Protein AF-A0A8J7WRC7-F1 (afdb_monomer)

Mean predicted aligned error: 14.96 Å

Secondary structure (DSSP, 8-state):
--SSSHHHHHHHHHHHHHHHHHHHHHHHHHHHHHHHHHHHHHHHHTTSS--------------------SSSSSSSSSSSSS-S---------------------SPPGGGHHHHHHHHHHTT--HHHHHHHHHGGGSTT-TTHHHHHHHHHH-TTTTSBTHHHHHHHTTSTTTHHHHHHHHHHHHHHHHTT---EEEEEEPPTTSPP-EEEEEEE-TTS-EEEEEEEEEESSGGGHHHHHHHHHHHHTT---SEEEEEEEESS-GGG--HHHHHHHHHHHHHHT-EEEEEETTS-EEEESTT--SS---

Radius of gyration: 26.94 Å; Cα contacts (8 Å, |Δi|>4): 395; chains: 1; bounding box: 59×57×102 Å

Nearest PDB structures (foldseek):
  2aun-assembly1_B  TM=3.793E-01  e=3.378E-01  Pseudomonas aeruginosa
  2aum-assembly1_B  TM=3.792E-01  e=4.563E-01  Pseudomonas aeruginosa
  1zrs-assembly1_B  TM=3.789E-01  e=4.563E-01  Pseudomonas aeruginosa
  9cgi-assembly1_C  TM=2.582E-01  e=3.529E+00  Henipavirus nipahense

Organism: NCBI:txid977794

Solvent-accessible surface area (backbone atoms only — not comparable to full-atom values): 18284 Å² total; per-residue (Å²): 144,82,82,83,62,66,69,60,54,60,53,50,55,53,52,49,54,53,53,54,52,53,55,56,58,52,48,59,67,48,53,65,51,51,60,59,51,55,58,55,54,58,62,60,63,71,73,72,78,83,72,88,83,85,90,83,88,84,90,80,91,83,90,85,80,88,86,83,92,85,82,80,83,77,77,78,80,78,82,81,84,79,86,79,87,77,85,84,78,98,69,85,81,74,74,91,68,78,74,68,79,64,75,57,30,37,39,48,81,88,40,50,64,39,32,51,54,37,45,56,76,68,63,50,57,71,69,58,39,49,40,39,62,48,39,25,53,30,88,86,23,49,48,7,29,53,53,31,50,58,46,33,65,45,82,59,71,84,23,45,52,42,67,57,48,51,53,33,37,62,40,84,83,42,31,64,58,34,50,52,43,52,50,51,53,49,51,42,41,74,75,64,54,75,52,38,36,31,69,48,58,54,54,95,94,54,64,68,24,47,22,49,31,34,35,39,44,96,87,66,46,45,40,26,36,27,29,75,41,86,30,78,39,68,86,46,46,66,61,53,50,54,54,35,46,59,26,40,68,54,44,84,37,82,39,39,31,33,39,32,43,31,63,37,44,63,86,72,60,50,71,70,60,51,51,51,48,28,54,54,17,58,76,62,70,31,26,39,39,37,41,22,59,69,65,46,72,48,49,21,40,76,86,56,73,86,68,76,83,132

Foldseek 3Di:
DPPPCVVVVVVVVVVVVVVVVVVVVVVVVVVVVVVVVVVVVVVVVVVPPDDDDDDDDDDDDDDDDDDDPDDPPPPVPPPPPDDDDDDDDDDDDPDLPPPPDFQPFAADPVLLVLLLVLLVVVPDDPVLSVLLSCLSRDRLRSCSNVSSVLSSVCLCVPEACLVVLSSLSSPNVSVVVSSVLSVVVVVLVVVPQRHKYAFDFDDPPADTATAGIFGADPVRFTAEGEDEEEAAALVCCLVLLVVQLSRFLRPRYPAAEYEYEYAAAPVRHDPVSLVVSQVSCVVSVYKYWYQYNVRDIDIHVGPDDPHGDD

pLDDT: mean 77.0, std 25.98, range [25.23, 98.62]

Sequence (310 aa):
MAEDLIPAVHDTEKALGNAFHSVADGADGVAGRTEAVEAEATGRLSSVGNRETAAASGSAQASVTGVGGEAQAALRTRISSALAPREAAAGGALGSGLERWPASGPMRPGQEAGVRAALERMKFPPNDRQKIFDAPKSKKSPMGADAAELIARGHLEGADEYREVLSQFKMADARPAAMMSLRHADDLHRLGHRNLLFEMKEQPGQSHFDIDVGTRAVDHSLAAGYQLKDVQRVAGLDSASRKAIAQLVNAPSGLRVALMDVHEPSTALDDATRQLLSSRAAAKNITLHLRFADGRDLTFPPGAAVYPDH

Structure (mmCIF, N/CA/C/O backbone):
data_AF-A0A8J7WRC7-F1
#
_entry.id   AF-A0A8J7WRC7-F1
#
loop_
_atom_site.group_PDB
_atom_site.id
_atom_site.type_symbol
_atom_site.label_atom_id
_atom_site.label_alt_id
_atom_site.label_comp_id
_atom_site.label_asym_id
_atom_site.label_entity_id
_atom_site.label_seq_id
_atom_site.pdbx_PDB_ins_code
_atom_site.Cartn_x
_atom_site.Cartn_y
_atom_site.Cartn_z
_atom_site.occupancy
_atom_site.B_iso_or_equiv
_atom_site.auth_seq_id
_atom_site.auth_comp_id
_atom_site.auth_asym_id
_atom_site.auth_atom_id
_atom_site.pdbx_PDB_model_num
ATOM 1 N N . MET A 1 1 ? 12.091 27.528 41.289 1.00 50.66 1 MET A N 1
ATOM 2 C CA . MET A 1 1 ? 11.547 28.203 40.086 1.00 50.66 1 MET A CA 1
ATOM 3 C C . MET A 1 1 ? 12.208 27.655 38.816 1.00 50.66 1 MET A C 1
ATOM 5 O O . MET A 1 1 ? 12.757 28.422 38.040 1.00 50.66 1 MET A O 1
ATOM 9 N N . ALA A 1 2 ? 12.206 26.331 38.622 1.00 53.09 2 ALA A N 1
ATOM 10 C CA . ALA A 1 2 ? 12.825 25.683 37.457 1.00 53.09 2 ALA A CA 1
ATOM 11 C C . ALA A 1 2 ? 12.048 24.434 36.984 1.00 53.09 2 ALA A C 1
ATOM 13 O O . ALA A 1 2 ? 12.590 23.625 36.244 1.00 53.09 2 ALA A O 1
ATOM 14 N N . GLU A 1 3 ? 10.788 24.273 37.405 1.00 49.84 3 GLU A N 1
ATOM 15 C CA . GLU A 1 3 ? 9.959 23.097 37.075 1.00 49.84 3 GLU A CA 1
ATOM 16 C C . GLU A 1 3 ? 8.790 23.418 36.123 1.00 49.84 3 GLU A C 1
ATOM 18 O O . GLU A 1 3 ? 8.079 22.513 35.710 1.00 49.84 3 GLU A O 1
ATOM 23 N N . ASP A 1 4 ? 8.640 24.675 35.687 1.00 51.25 4 ASP A N 1
ATOM 24 C CA . ASP A 1 4 ? 7.503 25.128 34.859 1.00 51.25 4 ASP A CA 1
ATOM 25 C C . ASP A 1 4 ? 7.811 25.283 33.353 1.00 51.25 4 ASP A C 1
ATOM 27 O O . ASP A 1 4 ? 6.965 25.735 32.587 1.00 51.25 4 ASP A O 1
ATOM 31 N N . LEU A 1 5 ? 9.013 24.920 32.888 1.00 49.19 5 LEU A N 1
ATOM 32 C CA . LEU A 1 5 ? 9.431 25.156 31.490 1.00 49.19 5 LEU A CA 1
ATOM 33 C C . LEU A 1 5 ? 9.389 23.916 30.583 1.00 49.19 5 LEU A C 1
ATOM 35 O O . LEU A 1 5 ? 9.491 24.051 29.365 1.00 49.19 5 LEU A O 1
ATOM 39 N N . ILE A 1 6 ? 9.212 22.716 31.139 1.00 53.03 6 ILE A N 1
ATOM 40 C CA . ILE A 1 6 ? 9.221 21.461 30.365 1.00 53.03 6 ILE A CA 1
ATOM 41 C C . ILE A 1 6 ? 7.980 21.298 29.456 1.00 53.03 6 ILE A C 1
ATOM 43 O O . ILE A 1 6 ? 8.153 20.857 28.319 1.00 53.03 6 ILE A O 1
ATOM 47 N N . PRO A 1 7 ? 6.752 21.697 29.854 1.00 55.78 7 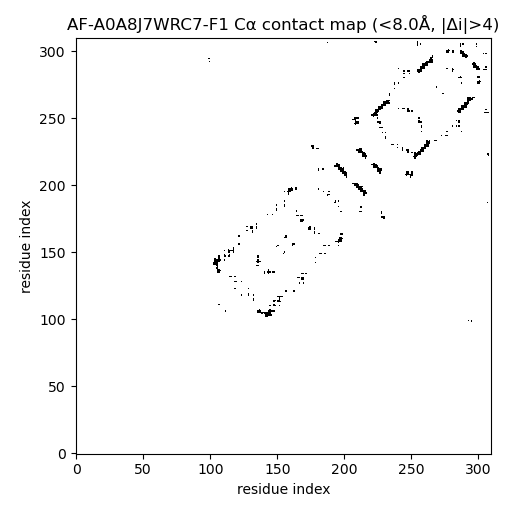PRO A N 1
ATOM 48 C CA . PRO A 1 7 ? 5.579 21.540 28.985 1.00 55.78 7 PRO A CA 1
ATOM 49 C C . PRO A 1 7 ? 5.649 22.402 27.716 1.00 55.78 7 PRO A C 1
ATOM 51 O O . PRO A 1 7 ? 5.215 21.978 26.648 1.00 55.78 7 PRO A O 1
ATOM 54 N N . ALA A 1 8 ? 6.249 23.594 27.812 1.00 54.25 8 ALA A N 1
ATOM 55 C CA . ALA A 1 8 ? 6.291 24.552 26.711 1.00 54.25 8 ALA A CA 1
ATOM 56 C C . ALA A 1 8 ? 7.171 24.072 25.544 1.00 54.25 8 ALA A C 1
ATOM 58 O O . ALA A 1 8 ? 6.825 24.275 24.383 1.00 54.25 8 ALA A O 1
ATOM 59 N N . VAL A 1 9 ? 8.285 23.389 25.825 1.00 59.44 9 VAL A N 1
ATOM 60 C CA . VAL A 1 9 ? 9.189 22.875 24.779 1.00 59.44 9 VAL A CA 1
ATOM 61 C C . VAL A 1 9 ? 8.512 21.766 23.966 1.00 59.44 9 VAL A C 1
ATOM 63 O O . VAL A 1 9 ? 8.569 21.783 22.737 1.00 59.44 9 VAL A O 1
ATOM 66 N N . HIS A 1 10 ? 7.778 20.873 24.632 1.00 61.22 10 HIS A N 1
ATOM 67 C CA . HIS A 1 10 ? 7.114 19.740 23.983 1.00 61.22 10 HIS A CA 1
ATOM 68 C C . HIS A 1 10 ? 5.943 20.168 23.075 1.00 61.22 10 HIS A C 1
ATOM 70 O O . HIS A 1 10 ? 5.689 19.547 22.037 1.00 61.22 10 HIS A O 1
ATOM 76 N N . ASP A 1 11 ? 5.248 21.254 23.421 1.00 63.50 11 ASP A N 1
ATOM 77 C CA . ASP A 1 11 ? 4.211 21.837 22.562 1.00 63.50 11 ASP A CA 1
ATOM 78 C C . ASP A 1 11 ? 4.806 22.569 21.351 1.00 63.50 11 ASP A C 1
ATOM 80 O O . ASP A 1 11 ? 4.201 22.589 20.275 1.00 63.50 11 ASP A O 1
ATOM 84 N N . THR A 1 12 ? 6.020 23.112 21.486 1.00 62.19 12 THR A N 1
ATOM 85 C CA . THR A 1 12 ? 6.686 23.832 20.392 1.00 62.19 12 THR A CA 1
ATOM 86 C C . THR A 1 12 ? 7.218 22.861 19.332 1.00 62.19 12 THR A C 1
ATOM 88 O O . THR A 1 12 ? 7.070 23.121 18.138 1.00 62.19 12 THR A O 1
ATOM 91 N N . GLU A 1 13 ? 7.745 21.700 19.736 1.00 63.16 13 GLU A N 1
ATOM 92 C CA . GLU A 1 13 ? 8.166 20.631 18.813 1.00 63.16 13 GLU A CA 1
ATOM 93 C C . GLU A 1 13 ? 6.983 20.036 18.038 1.00 63.16 13 GLU A C 1
ATOM 95 O O . GLU A 1 13 ? 7.062 19.834 16.824 1.00 63.16 13 GLU A O 1
ATOM 100 N N . LYS A 1 14 ? 5.841 19.840 18.707 1.00 64.94 14 LYS A N 1
ATOM 101 C CA . LYS A 1 14 ? 4.615 19.349 18.065 1.00 64.94 14 LYS A CA 1
ATOM 102 C C . LYS A 1 14 ? 4.023 20.372 17.089 1.00 64.94 14 LYS A C 1
ATOM 104 O O . LYS A 1 14 ? 3.543 19.999 16.018 1.00 64.94 14 LYS A O 1
ATOM 109 N N . ALA A 1 15 ? 4.081 21.661 17.426 1.00 64.31 15 ALA A N 1
ATOM 110 C CA . ALA A 1 15 ? 3.654 22.737 16.534 1.00 64.31 15 ALA A CA 1
ATOM 111 C C . ALA A 1 15 ? 4.560 22.857 15.296 1.00 64.31 15 ALA A C 1
ATOM 113 O O . ALA A 1 15 ? 4.047 23.028 14.187 1.00 64.31 15 ALA A O 1
ATOM 114 N N . LEU A 1 16 ? 5.881 22.697 15.455 1.00 61.00 16 LEU A N 1
ATOM 115 C CA . LEU A 1 16 ? 6.817 22.668 14.328 1.00 61.00 16 LEU A CA 1
ATOM 116 C C . LEU A 1 16 ? 6.581 21.447 13.427 1.00 61.00 16 LEU A C 1
ATOM 118 O O . LEU A 1 16 ? 6.519 21.599 12.208 1.00 61.00 16 LEU A O 1
ATOM 122 N N . GLY A 1 17 ? 6.384 20.258 14.006 1.00 58.03 17 GLY A N 1
ATOM 123 C CA . GLY A 1 17 ? 6.095 19.034 13.250 1.00 58.03 17 GLY A CA 1
ATOM 124 C C . GLY A 1 17 ? 4.846 19.160 12.371 1.00 58.03 17 GLY A C 1
ATOM 125 O O . GLY A 1 17 ? 4.878 18.805 11.191 1.00 58.03 17 GLY A O 1
ATOM 126 N N . ASN A 1 18 ? 3.779 19.761 12.905 1.00 54.84 18 ASN A N 1
ATOM 127 C CA . ASN A 1 18 ? 2.547 20.021 12.155 1.00 54.84 18 ASN A CA 1
ATOM 128 C C . ASN A 1 18 ? 2.729 21.085 11.055 1.00 54.84 18 ASN A C 1
ATOM 130 O O . ASN A 1 18 ? 2.113 20.988 9.994 1.00 54.84 18 ASN A O 1
ATOM 134 N N . ALA A 1 19 ? 3.584 22.089 11.280 1.00 49.16 19 ALA A N 1
ATOM 135 C CA . ALA A 1 19 ? 3.885 23.112 10.280 1.00 49.16 19 ALA A CA 1
ATOM 136 C C . ALA A 1 19 ? 4.682 22.545 9.090 1.00 49.16 19 ALA A C 1
ATOM 138 O O . ALA A 1 19 ? 4.409 22.916 7.950 1.00 49.16 19 ALA A O 1
ATOM 139 N N . PHE A 1 20 ? 5.606 21.607 9.326 1.00 46.66 20 PHE A N 1
ATOM 140 C CA . PHE A 1 20 ? 6.352 20.939 8.252 1.00 46.66 20 PHE A CA 1
ATOM 141 C C . PHE A 1 20 ? 5.481 19.991 7.413 1.00 46.66 20 PHE A C 1
ATOM 143 O O . PHE A 1 20 ? 5.642 19.957 6.194 1.00 46.66 20 PHE A O 1
ATOM 150 N N . HIS A 1 21 ? 4.510 19.300 8.022 1.00 46.94 21 HIS A N 1
ATOM 151 C CA . HIS A 1 21 ? 3.552 18.466 7.279 1.00 46.94 21 HIS A CA 1
ATOM 152 C C . HIS A 1 21 ? 2.633 19.312 6.376 1.00 46.94 21 HIS A C 1
ATOM 154 O O . HIS A 1 21 ? 2.451 18.989 5.207 1.00 46.94 21 HIS A O 1
ATOM 160 N N . SER A 1 22 ? 2.174 20.475 6.854 1.00 44.72 22 SER A N 1
ATOM 161 C CA . SER A 1 22 ? 1.357 21.415 6.062 1.00 44.72 22 SER A CA 1
ATOM 162 C C . SER A 1 22 ? 2.075 21.960 4.811 1.00 44.72 22 SER A C 1
ATOM 164 O O . SER A 1 22 ? 1.449 22.210 3.779 1.00 44.72 22 SER A O 1
ATOM 166 N N . VAL A 1 23 ? 3.404 22.120 4.863 1.00 47.09 23 VAL A N 1
ATOM 167 C CA . VAL A 1 23 ? 4.206 22.571 3.708 1.00 47.09 23 VAL A CA 1
ATOM 168 C C . VAL A 1 23 ? 4.431 21.443 2.693 1.00 47.09 23 VAL A C 1
ATOM 170 O O . VAL A 1 23 ? 4.457 21.715 1.491 1.00 47.09 23 VAL A O 1
ATOM 173 N N . ALA A 1 24 ? 4.542 20.191 3.145 1.00 44.19 24 ALA A N 1
ATOM 174 C CA . ALA A 1 24 ? 4.644 19.028 2.262 1.00 44.19 24 ALA A CA 1
ATOM 175 C C . ALA A 1 24 ? 3.334 18.788 1.486 1.00 44.19 24 ALA A C 1
ATOM 177 O O . ALA A 1 24 ? 3.370 18.655 0.263 1.00 44.19 24 ALA A O 1
ATOM 178 N N . ASP A 1 25 ? 2.182 18.878 2.158 1.00 42.44 25 ASP A N 1
ATOM 179 C CA . ASP A 1 25 ? 0.861 18.730 1.523 1.00 42.44 25 ASP A CA 1
ATOM 180 C C . ASP A 1 25 ? 0.521 19.917 0.595 1.00 42.44 25 ASP A C 1
ATOM 182 O O . ASP A 1 25 ? -0.128 19.769 -0.445 1.00 42.44 25 ASP A O 1
ATOM 186 N N . GLY A 1 26 ? 1.016 21.118 0.920 1.00 34.75 26 GLY A N 1
ATOM 187 C CA . GLY A 1 26 ? 0.889 22.304 0.069 1.00 34.75 26 GLY A CA 1
ATOM 188 C C . GLY A 1 26 ? 1.647 22.203 -1.263 1.00 34.75 26 GLY A C 1
ATOM 189 O O . GLY A 1 26 ? 1.226 22.810 -2.251 1.00 34.75 26 GLY A O 1
ATOM 190 N N . ALA A 1 27 ? 2.730 21.420 -1.325 1.00 41.91 27 ALA A N 1
ATOM 191 C CA . ALA A 1 27 ? 3.510 21.218 -2.547 1.00 41.91 27 ALA A CA 1
ATOM 192 C C . ALA A 1 27 ? 2.799 20.294 -3.555 1.00 41.91 27 ALA A C 1
ATOM 194 O O . ALA A 1 27 ? 2.854 20.549 -4.762 1.00 41.91 27 ALA A O 1
ATOM 195 N N . ASP A 1 28 ? 2.055 19.290 -3.080 1.00 42.53 28 ASP A N 1
ATOM 196 C CA . ASP A 1 28 ? 1.276 18.388 -3.941 1.00 42.53 28 ASP A CA 1
ATOM 197 C C . ASP A 1 28 ? 0.079 19.107 -4.604 1.00 42.53 28 ASP A C 1
ATOM 199 O O . ASP A 1 28 ? -0.261 18.837 -5.760 1.00 42.53 28 ASP A O 1
ATOM 203 N N . GLY A 1 29 ? -0.494 20.124 -3.947 1.00 38.09 29 GLY A N 1
ATOM 204 C CA . GLY A 1 29 ? -1.533 20.983 -4.534 1.00 38.09 29 GLY A CA 1
ATOM 205 C C . GLY A 1 29 ? -1.039 21.950 -5.625 1.00 38.09 29 GLY A C 1
ATOM 206 O O . GLY A 1 29 ? -1.837 22.401 -6.455 1.00 38.09 29 GLY A O 1
ATOM 207 N N . VAL A 1 30 ? 0.259 22.276 -5.642 1.00 41.53 30 VAL A N 1
ATOM 208 C CA . VAL A 1 30 ? 0.882 23.167 -6.640 1.00 41.53 30 VAL A CA 1
ATOM 209 C C . VAL A 1 30 ? 1.424 22.370 -7.828 1.00 41.53 30 VAL A C 1
ATOM 211 O O . VAL A 1 30 ? 1.212 22.789 -8.967 1.00 41.53 30 VAL A O 1
ATOM 214 N N . ALA A 1 31 ? 2.004 21.186 -7.595 1.00 44.59 31 ALA A N 1
ATOM 215 C CA . ALA A 1 31 ? 2.482 20.298 -8.658 1.00 44.59 31 ALA A CA 1
ATOM 216 C C . ALA A 1 31 ? 1.354 19.876 -9.622 1.00 44.59 31 ALA A C 1
ATOM 218 O O . ALA A 1 31 ? 1.519 19.956 -10.843 1.00 44.59 31 ALA A O 1
ATOM 219 N N . GLY A 1 32 ? 0.164 19.560 -9.090 1.00 40.91 32 GLY A N 1
ATOM 220 C CA . GLY A 1 32 ? -1.016 19.235 -9.901 1.00 40.91 32 GLY A CA 1
ATOM 221 C C . GLY A 1 32 ? -1.549 20.396 -10.758 1.00 40.91 32 GLY A C 1
ATOM 222 O O . GLY A 1 32 ? -2.254 20.160 -11.738 1.00 40.91 32 GLY A O 1
ATOM 223 N N . ARG A 1 33 ? -1.207 21.656 -10.439 1.00 43.16 33 ARG A N 1
ATOM 224 C CA . ARG A 1 33 ? -1.573 22.825 -11.265 1.00 43.16 33 ARG A CA 1
ATOM 225 C C . ARG A 1 33 ? -0.544 23.125 -12.351 1.00 43.16 33 ARG A C 1
ATOM 227 O O . ARG A 1 33 ? -0.938 23.585 -13.417 1.00 43.16 33 ARG A O 1
ATOM 234 N N . THR A 1 34 ? 0.737 22.841 -12.129 1.00 46.12 34 THR A N 1
ATOM 235 C CA . THR A 1 34 ? 1.779 22.991 -13.161 1.00 46.12 34 THR A CA 1
ATOM 236 C C . THR A 1 34 ? 1.665 21.950 -14.277 1.00 46.12 34 THR A C 1
ATOM 238 O O . THR A 1 34 ? 1.803 22.315 -15.441 1.00 46.12 34 THR A O 1
ATOM 241 N N . GLU A 1 35 ? 1.287 20.703 -13.971 1.00 44.84 35 GLU A N 1
ATOM 242 C CA . GLU A 1 35 ? 1.085 19.663 -15.000 1.00 44.84 35 GLU A CA 1
ATOM 243 C C . GLU A 1 35 ? -0.095 19.976 -15.943 1.00 44.84 35 GLU A C 1
ATOM 245 O O . GLU A 1 35 ? -0.057 19.653 -17.131 1.00 44.84 35 GLU A O 1
ATOM 250 N N . ALA A 1 36 ? -1.132 20.664 -15.448 1.00 47.84 36 ALA A N 1
ATOM 251 C CA . ALA A 1 36 ? -2.256 21.106 -16.275 1.00 47.84 36 ALA A CA 1
ATOM 252 C C . ALA A 1 36 ? -1.884 22.267 -17.221 1.00 47.84 36 ALA A C 1
ATOM 254 O O . ALA A 1 36 ? -2.422 22.352 -18.324 1.00 47.84 36 ALA A O 1
ATOM 255 N N . VAL A 1 37 ? -0.949 23.137 -16.820 1.00 50.25 37 VAL A N 1
ATOM 256 C CA . VAL A 1 37 ? -0.521 24.304 -17.614 1.00 50.25 37 VAL A CA 1
ATOM 257 C C . VAL A 1 37 ? 0.512 23.920 -18.684 1.00 50.25 37 VAL A C 1
ATOM 259 O O . VAL A 1 37 ? 0.469 24.454 -19.794 1.00 50.25 37 VAL A O 1
ATOM 262 N N . GLU A 1 38 ? 1.395 22.951 -18.422 1.00 44.09 38 GLU A N 1
ATOM 263 C CA . GLU A 1 38 ? 2.377 22.484 -19.417 1.00 44.09 38 GLU A CA 1
ATOM 264 C C . GLU A 1 38 ? 1.742 21.666 -20.557 1.00 44.09 38 GLU A C 1
ATOM 266 O O . GLU A 1 38 ? 2.174 21.776 -21.711 1.00 44.09 38 GLU A O 1
ATOM 271 N N . ALA A 1 39 ? 0.659 20.930 -20.276 1.00 48.81 39 ALA A N 1
ATOM 272 C CA . ALA A 1 39 ? -0.121 20.218 -21.293 1.00 48.81 39 ALA A CA 1
ATOM 273 C C . ALA A 1 39 ? -0.894 21.171 -22.233 1.00 48.81 39 ALA A C 1
ATOM 275 O O . ALA A 1 39 ? -1.065 20.878 -23.418 1.00 48.81 39 ALA A O 1
ATOM 276 N N . GLU A 1 40 ? -1.325 22.341 -21.746 1.00 41.47 40 GLU A N 1
ATOM 277 C CA . GLU A 1 40 ? -1.990 23.357 -22.577 1.00 41.47 40 GLU A CA 1
ATOM 278 C C . GLU A 1 40 ? -0.983 24.131 -23.458 1.00 41.47 40 GLU A C 1
ATOM 280 O O . GLU A 1 40 ? -1.286 24.491 -24.601 1.00 41.47 40 GLU A O 1
ATOM 285 N N . ALA A 1 41 ? 0.250 24.332 -22.976 1.00 43.62 41 ALA A N 1
ATOM 286 C CA . ALA A 1 41 ? 1.312 25.014 -23.718 1.00 43.62 41 ALA A CA 1
ATOM 287 C C . ALA A 1 41 ? 1.855 24.188 -24.903 1.00 43.62 41 ALA A C 1
ATOM 289 O O . ALA A 1 41 ? 2.112 24.738 -25.977 1.00 43.62 41 ALA A O 1
ATOM 290 N N . THR A 1 42 ? 1.966 22.862 -24.765 1.00 48.03 42 THR A N 1
ATOM 291 C CA . THR A 1 42 ? 2.413 21.968 -25.856 1.00 48.03 42 THR A CA 1
ATOM 292 C C . THR A 1 42 ? 1.342 21.751 -26.934 1.00 48.03 42 THR A C 1
ATOM 294 O O . THR A 1 42 ? 1.674 21.590 -28.112 1.00 48.03 42 THR A O 1
ATOM 297 N N . GLY A 1 43 ? 0.055 21.851 -26.583 1.00 41.25 43 GLY A N 1
ATOM 298 C CA . GLY A 1 43 ? -1.056 21.809 -27.545 1.00 41.25 43 GLY A CA 1
ATOM 299 C C . GLY A 1 43 ? -1.171 23.053 -28.440 1.00 41.25 43 GLY A C 1
ATOM 300 O O . GLY A 1 43 ? -1.674 22.967 -29.558 1.00 41.25 43 GLY A O 1
ATOM 301 N N . ARG A 1 44 ? -0.672 24.216 -27.995 1.00 42.06 44 ARG A N 1
ATOM 302 C CA . ARG A 1 44 ? -0.688 25.461 -28.791 1.00 42.06 44 ARG A CA 1
ATOM 303 C C . ARG A 1 44 ? 0.491 25.611 -29.754 1.00 42.06 44 ARG A C 1
ATOM 305 O O . ARG A 1 44 ? 0.372 26.339 -30.734 1.00 42.06 44 ARG A O 1
ATOM 312 N N . LEU A 1 45 ? 1.599 24.907 -29.528 1.00 40.69 45 LEU A N 1
ATOM 313 C CA . LEU A 1 45 ? 2.774 24.933 -30.414 1.00 40.69 45 LEU A CA 1
ATOM 314 C C . LEU A 1 45 ? 2.624 24.036 -31.655 1.00 40.69 45 LEU A C 1
ATOM 316 O O . LEU A 1 45 ? 3.258 24.287 -32.676 1.00 40.69 45 LEU A O 1
ATOM 320 N N . SER A 1 46 ? 1.742 23.036 -31.609 1.00 44.62 46 SER A N 1
ATOM 321 C CA . SER A 1 46 ? 1.488 22.113 -32.725 1.00 44.62 46 SER A CA 1
ATOM 322 C C . SER A 1 46 ? 0.470 22.632 -33.754 1.00 44.62 46 SER A C 1
ATOM 324 O O . SER A 1 46 ? 0.355 22.059 -34.835 1.00 44.62 46 SER A O 1
ATOM 326 N N . SER A 1 47 ? -0.223 23.748 -33.486 1.00 38.97 47 SER A N 1
ATOM 327 C CA . SER A 1 47 ? -1.206 24.345 -34.409 1.00 38.97 47 SER A CA 1
ATOM 328 C C . SER A 1 47 ? -0.670 25.507 -35.261 1.00 38.97 47 SER A C 1
ATOM 330 O O . SER A 1 47 ? -1.380 25.990 -36.142 1.00 38.97 47 SER A O 1
ATOM 332 N N . VAL A 1 48 ? 0.587 25.924 -35.061 1.00 41.38 48 VAL A N 1
ATOM 333 C CA . VAL A 1 48 ? 1.218 27.043 -35.797 1.00 41.38 48 VAL A CA 1
ATOM 334 C C . VAL A 1 48 ? 2.088 26.566 -36.979 1.00 41.38 48 VAL A C 1
ATOM 336 O O . VAL A 1 48 ? 2.452 27.362 -37.836 1.00 41.38 48 VAL A O 1
ATOM 339 N N . GLY A 1 49 ? 2.373 25.264 -37.098 1.00 34.59 49 GLY A N 1
ATOM 340 C CA . GLY A 1 49 ? 3.305 24.727 -38.104 1.00 34.59 49 GLY A CA 1
ATOM 341 C C . GLY A 1 49 ? 2.737 24.421 -39.498 1.00 34.59 49 GLY A C 1
ATOM 342 O O . GLY A 1 49 ? 3.496 24.003 -40.364 1.00 34.59 49 GLY A O 1
ATOM 343 N N . ASN A 1 50 ? 1.434 24.601 -39.740 1.00 36.97 50 ASN A N 1
ATOM 344 C CA . ASN A 1 50 ? 0.787 24.206 -41.000 1.00 36.97 50 ASN A CA 1
ATOM 345 C C . ASN A 1 50 ? 0.172 25.403 -41.737 1.00 36.97 50 ASN A C 1
ATOM 347 O O . ASN A 1 50 ? -1.047 25.514 -41.877 1.00 36.97 50 ASN A O 1
ATOM 351 N N . ARG A 1 51 ? 1.017 26.306 -42.240 1.00 37.44 51 ARG A N 1
ATOM 352 C CA . ARG A 1 51 ? 0.673 27.184 -43.367 1.00 37.44 51 ARG A CA 1
ATOM 353 C C . ARG A 1 51 ? 1.947 27.707 -44.027 1.00 37.44 51 ARG A C 1
ATOM 355 O O . ARG A 1 51 ? 2.806 28.224 -43.331 1.00 37.44 51 ARG A O 1
ATOM 362 N N . GLU A 1 52 ? 1.973 27.600 -45.360 1.00 33.09 52 GLU A N 1
ATOM 363 C CA . GLU A 1 52 ? 2.982 28.129 -46.300 1.00 33.09 52 GLU A CA 1
ATOM 364 C C . GLU A 1 52 ? 4.287 27.300 -46.350 1.00 33.09 52 GLU A C 1
ATOM 366 O O . GLU A 1 52 ? 4.950 27.101 -45.350 1.00 33.09 52 GLU A O 1
ATOM 371 N N . THR A 1 53 ? 4.740 26.720 -47.463 1.00 34.53 53 THR A N 1
ATOM 372 C CA . THR A 1 53 ? 4.663 27.120 -48.873 1.00 34.53 53 THR A CA 1
ATOM 373 C C . THR A 1 53 ? 4.811 25.900 -49.793 1.00 34.53 53 THR A C 1
ATOM 375 O O . THR A 1 53 ? 5.564 24.966 -49.525 1.00 34.53 53 THR A O 1
ATOM 378 N N . ALA A 1 54 ? 4.084 25.939 -50.907 1.00 33.00 54 ALA A N 1
ATOM 379 C CA . ALA A 1 54 ? 4.309 25.109 -52.079 1.00 33.00 54 ALA A CA 1
ATOM 380 C C . ALA A 1 54 ? 5.254 25.824 -53.065 1.00 33.00 54 ALA A C 1
ATOM 382 O O . ALA A 1 54 ? 5.275 27.052 -53.111 1.00 33.00 54 ALA A O 1
ATOM 383 N N . ALA A 1 55 ? 5.900 25.012 -53.911 1.00 32.94 55 ALA A N 1
ATOM 384 C CA . ALA A 1 55 ? 6.612 25.330 -55.158 1.00 32.94 55 ALA A CA 1
ATOM 385 C C . ALA A 1 55 ? 8.064 25.849 -55.067 1.00 32.94 55 ALA A C 1
ATOM 387 O O . ALA A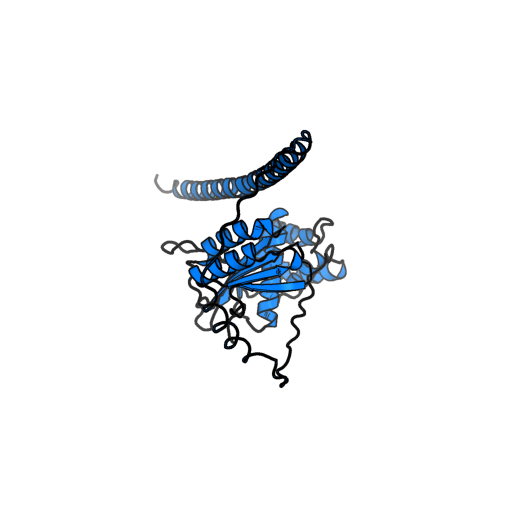 1 55 ? 8.304 27.005 -54.747 1.00 32.94 55 ALA A O 1
ATOM 388 N N . ALA A 1 56 ? 9.024 25.016 -55.501 1.00 30.47 56 ALA A N 1
ATOM 389 C CA . ALA A 1 56 ? 9.790 25.237 -56.740 1.00 30.47 56 ALA A CA 1
ATOM 390 C C . ALA A 1 56 ? 10.856 24.140 -56.980 1.00 30.47 56 ALA A C 1
ATOM 392 O O . ALA A 1 56 ? 11.732 23.889 -56.162 1.00 30.47 56 ALA A O 1
ATOM 393 N N . SER A 1 57 ? 10.719 23.513 -58.147 1.00 31.08 57 SER A N 1
ATOM 394 C CA . SER A 1 57 ? 11.679 22.889 -59.070 1.00 31.08 57 SER A CA 1
ATOM 395 C C . SER A 1 57 ? 13.193 23.009 -58.817 1.00 31.08 57 SER A C 1
ATOM 397 O O . SER A 1 57 ? 13.697 24.093 -58.545 1.00 31.08 57 SER A O 1
ATOM 399 N N . GLY A 1 58 ? 13.945 21.947 -59.145 1.00 28.28 58 GLY A N 1
ATOM 400 C CA . GLY A 1 58 ? 15.374 22.074 -59.471 1.00 28.28 58 GLY A CA 1
ATOM 401 C C . GLY A 1 58 ? 16.166 20.764 -59.495 1.00 28.28 58 GLY A C 1
ATOM 402 O O . GLY A 1 58 ? 16.549 20.241 -58.461 1.00 28.28 58 GLY A O 1
ATOM 403 N N . SER A 1 59 ? 16.426 20.261 -60.697 1.00 33.00 59 SER A N 1
ATOM 404 C CA . SER A 1 59 ? 17.262 19.109 -61.064 1.00 33.00 59 SER A CA 1
ATOM 405 C C . SER A 1 59 ? 18.729 19.170 -60.609 1.00 33.00 59 SER A C 1
ATOM 407 O O . SER A 1 59 ? 19.347 20.220 -60.753 1.00 33.00 59 SER A O 1
ATOM 409 N N . ALA A 1 60 ? 19.330 18.014 -60.288 1.00 32.19 60 ALA A N 1
ATOM 410 C CA . ALA A 1 60 ? 20.689 17.654 -60.728 1.00 32.19 60 ALA A CA 1
ATOM 411 C C . ALA A 1 60 ? 20.964 16.148 -60.541 1.00 32.19 60 ALA A C 1
ATOM 413 O O . ALA A 1 60 ? 20.906 15.616 -59.436 1.00 32.19 60 ALA A O 1
ATOM 414 N N . GLN A 1 61 ? 21.281 15.477 -61.650 1.00 33.38 61 GLN A N 1
ATOM 415 C CA . GLN A 1 61 ? 21.931 14.168 -61.692 1.00 33.38 61 GLN A CA 1
ATOM 416 C C . GLN A 1 61 ? 23.408 14.308 -61.300 1.00 33.38 61 GLN A C 1
ATOM 418 O O . GLN A 1 61 ? 24.078 15.207 -61.801 1.00 33.38 61 GLN A O 1
ATOM 423 N N . ALA A 1 62 ? 23.940 13.358 -60.529 1.00 31.98 62 ALA A N 1
ATOM 424 C CA . ALA A 1 62 ? 25.301 12.856 -60.716 1.00 31.98 62 ALA A CA 1
ATOM 425 C C . ALA A 1 62 ? 25.452 11.478 -60.056 1.00 31.98 62 ALA A C 1
ATOM 427 O O . ALA A 1 62 ? 25.289 11.298 -58.853 1.00 31.98 62 ALA A O 1
ATOM 428 N N . SER A 1 63 ? 25.751 10.508 -60.906 1.00 32.47 63 SER A N 1
ATOM 429 C CA . SER A 1 63 ? 26.147 9.134 -60.634 1.00 32.47 63 SER A CA 1
ATOM 430 C C . SER A 1 63 ? 27.567 9.038 -60.068 1.00 32.47 63 SER A C 1
ATOM 432 O O . SER A 1 63 ? 28.481 9.604 -60.664 1.00 32.47 63 SER A O 1
ATOM 434 N N . VAL A 1 64 ? 27.775 8.215 -59.034 1.00 32.84 64 VAL A N 1
ATOM 435 C CA . VAL A 1 64 ? 29.050 7.519 -58.782 1.00 32.84 64 VAL A CA 1
ATOM 436 C C . VAL A 1 64 ? 28.754 6.076 -58.368 1.00 32.84 64 VAL A C 1
ATOM 438 O O . VAL A 1 64 ? 27.973 5.800 -57.462 1.00 32.84 64 VAL A O 1
ATOM 441 N N . THR A 1 65 ? 29.371 5.169 -59.112 1.00 32.31 65 THR A N 1
ATOM 442 C CA . THR A 1 65 ? 29.352 3.707 -59.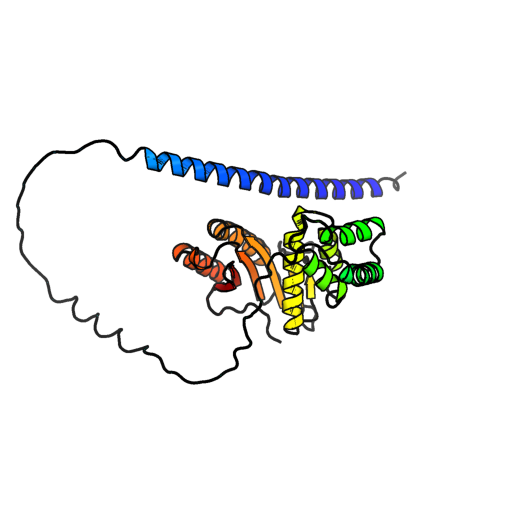042 1.00 32.31 65 THR A CA 1
ATOM 443 C C . THR A 1 65 ? 30.439 3.142 -58.126 1.00 32.31 65 THR A C 1
ATOM 445 O O . THR A 1 65 ? 31.555 3.653 -58.146 1.00 32.31 65 THR A O 1
ATOM 448 N N . GLY A 1 66 ? 30.148 1.990 -57.500 1.00 28.44 66 GLY A N 1
ATOM 449 C CA . GLY A 1 66 ? 31.120 0.999 -56.991 1.00 28.44 66 GLY A CA 1
ATOM 450 C C . GLY A 1 66 ? 31.745 1.374 -55.642 1.00 28.44 66 GLY A C 1
ATOM 451 O O . GLY A 1 66 ? 32.048 2.529 -55.408 1.00 28.44 66 GLY A O 1
ATOM 452 N N . VAL A 1 67 ? 31.994 0.487 -54.680 1.00 33.56 67 VAL A N 1
ATOM 453 C CA . VAL A 1 67 ? 32.382 -0.933 -54.702 1.00 33.56 67 VAL A CA 1
ATOM 454 C C . VAL A 1 67 ? 32.132 -1.481 -53.280 1.00 33.56 67 VAL A C 1
ATOM 456 O O . VAL A 1 67 ? 32.333 -0.740 -52.321 1.00 33.56 67 VAL A O 1
ATOM 459 N N . GLY A 1 68 ? 31.748 -2.756 -53.115 1.00 31.41 68 GLY A N 1
ATOM 460 C CA . GLY A 1 68 ? 31.926 -3.453 -51.826 1.00 31.41 68 GLY A CA 1
ATOM 461 C C . GLY A 1 68 ? 30.713 -4.172 -51.231 1.00 31.41 68 GLY A C 1
ATOM 462 O O . GLY A 1 68 ? 30.473 -4.081 -50.030 1.00 31.41 68 GLY A O 1
ATOM 463 N N . GLY A 1 69 ? 29.954 -4.910 -52.041 1.00 32.31 69 GLY A N 1
ATOM 464 C CA . GLY A 1 69 ? 29.149 -6.014 -51.524 1.00 32.31 69 GLY A CA 1
ATOM 465 C C . GLY A 1 69 ? 30.041 -7.240 -51.364 1.00 32.31 69 GLY A C 1
ATOM 466 O O . GLY A 1 69 ? 30.499 -7.739 -52.377 1.00 32.31 69 GLY A O 1
ATOM 467 N N . GLU A 1 70 ? 30.317 -7.650 -50.119 1.00 36.34 70 GLU A N 1
ATOM 468 C CA . GLU A 1 70 ? 30.673 -9.020 -49.676 1.00 36.34 70 GLU A CA 1
ATOM 469 C C . GLU A 1 70 ? 31.136 -9.012 -48.200 1.00 36.34 70 GLU A C 1
ATOM 471 O O . GLU A 1 70 ? 32.238 -9.417 -47.854 1.00 36.34 70 GLU A O 1
ATOM 476 N N . ALA A 1 71 ? 30.297 -8.509 -47.284 1.00 36.38 71 ALA A N 1
ATOM 477 C CA . ALA A 1 71 ? 30.526 -8.686 -45.835 1.00 36.38 71 ALA A CA 1
ATOM 478 C C . ALA A 1 71 ? 29.256 -8.640 -44.958 1.00 36.38 71 ALA A C 1
ATOM 480 O O . ALA A 1 71 ? 29.348 -8.769 -43.741 1.00 36.38 71 ALA A O 1
ATOM 481 N N . GLN A 1 72 ? 28.056 -8.487 -45.535 1.00 39.53 72 GLN A N 1
ATOM 482 C CA . GLN A 1 72 ? 26.802 -8.350 -44.766 1.00 39.53 72 GLN A CA 1
ATOM 483 C C . GLN A 1 72 ? 25.791 -9.495 -44.957 1.00 39.53 72 GLN A C 1
ATOM 485 O O . GLN A 1 72 ? 24.701 -9.453 -44.392 1.00 39.53 72 GLN A O 1
ATOM 490 N N . ALA A 1 73 ? 26.161 -10.563 -45.672 1.00 35.12 73 ALA A N 1
ATOM 491 C CA . ALA A 1 73 ? 25.294 -11.726 -45.902 1.00 35.12 73 ALA A CA 1
ATOM 492 C C . ALA A 1 73 ? 25.594 -12.947 -44.999 1.00 35.12 73 ALA A C 1
ATOM 494 O O . ALA A 1 73 ? 24.855 -13.924 -45.042 1.00 35.12 73 ALA A O 1
ATOM 495 N N . ALA A 1 74 ? 26.627 -12.902 -44.143 1.00 36.25 74 ALA A N 1
ATOM 496 C CA . ALA A 1 74 ? 27.060 -14.056 -43.335 1.00 36.25 74 ALA A CA 1
ATOM 497 C C . ALA A 1 74 ? 26.740 -13.974 -41.823 1.00 36.25 74 ALA A C 1
ATOM 499 O O . ALA A 1 74 ? 26.976 -14.939 -41.101 1.00 36.25 74 ALA A O 1
ATOM 500 N N . LEU A 1 75 ? 26.160 -12.870 -41.329 1.00 36.69 75 LEU A N 1
ATOM 501 C CA . LEU A 1 75 ? 25.819 -12.702 -39.901 1.00 36.69 75 LEU A CA 1
ATOM 502 C C . LEU A 1 75 ? 24.310 -12.822 -39.601 1.00 36.69 75 LEU A C 1
ATOM 504 O O . LEU A 1 75 ? 23.905 -12.848 -38.443 1.00 36.69 75 LEU A O 1
ATOM 508 N N . ARG A 1 76 ? 23.467 -12.958 -40.634 1.00 34.94 76 ARG A N 1
ATOM 509 C CA . ARG A 1 76 ? 22.004 -13.119 -40.507 1.00 34.94 76 ARG A CA 1
ATOM 510 C C . ARG A 1 76 ? 21.511 -14.573 -40.492 1.00 34.94 76 ARG A C 1
ATOM 512 O O . ARG A 1 76 ? 20.316 -14.793 -40.358 1.00 34.94 76 ARG A O 1
ATOM 519 N N . THR A 1 77 ? 22.410 -15.560 -40.531 1.00 36.09 77 THR A N 1
ATOM 520 C CA . THR A 1 77 ? 22.041 -16.994 -40.611 1.00 36.09 77 THR A CA 1
ATOM 521 C C . THR A 1 77 ? 22.453 -17.805 -39.369 1.00 36.09 77 THR A C 1
ATOM 523 O O . THR A 1 77 ? 22.398 -19.029 -39.384 1.00 36.09 77 THR A O 1
ATOM 526 N N . ARG A 1 78 ? 22.859 -17.160 -38.260 1.00 37.16 78 ARG A N 1
ATOM 527 C CA . ARG A 1 78 ? 23.232 -17.858 -37.004 1.00 37.16 78 ARG A CA 1
ATOM 528 C C . ARG A 1 78 ? 22.509 -17.405 -35.727 1.00 37.16 78 ARG A C 1
ATOM 530 O O . ARG A 1 78 ? 22.814 -17.928 -34.664 1.00 37.16 78 ARG A O 1
ATOM 537 N N . ILE A 1 79 ? 21.503 -16.531 -35.813 1.00 36.47 79 ILE A N 1
ATOM 538 C CA . ILE A 1 79 ? 20.644 -16.160 -34.663 1.00 36.47 79 ILE A CA 1
ATOM 539 C C . ILE A 1 79 ? 19.157 -16.325 -35.031 1.00 36.47 79 ILE A C 1
ATOM 541 O O . ILE A 1 79 ? 18.315 -15.474 -34.769 1.00 36.47 79 ILE A O 1
ATOM 545 N N . SER A 1 80 ? 18.823 -17.423 -35.713 1.00 33.38 80 SER A N 1
ATOM 546 C CA . SER A 1 80 ? 17.429 -17.795 -36.025 1.00 33.38 80 SER A CA 1
ATOM 547 C C . SER A 1 80 ? 17.165 -19.293 -35.833 1.00 33.38 80 SER A C 1
ATOM 549 O O . SER A 1 80 ? 16.297 -19.862 -36.480 1.00 33.38 80 SER A O 1
ATOM 551 N N . SER A 1 81 ? 17.919 -19.947 -34.940 1.00 35.06 81 SER A N 1
ATOM 552 C CA . SER A 1 81 ? 17.754 -21.376 -34.624 1.00 35.06 81 SER A CA 1
ATOM 553 C C . SER A 1 81 ? 17.874 -21.669 -33.122 1.00 35.06 81 SER A C 1
ATOM 555 O O . SER A 1 81 ? 18.518 -22.630 -32.705 1.00 35.06 81 SER A O 1
ATOM 557 N N . ALA A 1 82 ? 17.245 -20.844 -32.296 1.00 33.09 82 ALA A N 1
ATOM 558 C CA . ALA A 1 82 ? 16.848 -21.223 -30.947 1.00 33.09 82 ALA A CA 1
ATOM 559 C C . ALA A 1 82 ? 15.607 -20.402 -30.599 1.00 33.09 82 ALA A C 1
ATOM 561 O O . ALA A 1 82 ? 15.639 -19.190 -30.774 1.00 33.09 82 ALA A O 1
ATOM 562 N N . LEU A 1 83 ? 14.560 -21.063 -30.096 1.00 33.00 83 LEU A N 1
ATOM 563 C CA . LEU A 1 83 ? 13.268 -20.505 -29.658 1.00 33.00 83 LEU A CA 1
ATOM 564 C C . LEU A 1 83 ? 12.157 -20.497 -30.725 1.00 33.00 83 LEU A C 1
ATOM 566 O O . LEU A 1 83 ? 11.657 -19.460 -31.145 1.00 33.00 83 LEU A O 1
ATOM 570 N N . ALA A 1 84 ? 11.703 -21.701 -31.073 1.00 29.95 84 ALA A N 1
ATOM 571 C CA . ALA A 1 84 ? 10.275 -21.978 -31.220 1.00 29.95 84 ALA A CA 1
ATOM 572 C C . ALA A 1 84 ? 9.856 -22.945 -30.085 1.00 29.95 84 ALA A C 1
ATOM 574 O O . ALA A 1 84 ? 10.715 -23.656 -29.552 1.00 29.95 84 ALA A O 1
ATOM 575 N N . PRO A 1 85 ? 8.587 -22.910 -29.650 1.00 28.83 85 PRO A N 1
ATOM 576 C CA . PRO A 1 85 ? 8.194 -23.149 -28.266 1.00 28.83 85 PRO A CA 1
ATOM 577 C C . PRO A 1 85 ? 8.022 -24.636 -27.955 1.00 28.83 85 PRO A C 1
ATOM 579 O O . PRO A 1 85 ? 7.440 -25.391 -28.731 1.00 28.83 85 PRO A O 1
ATOM 582 N N . ARG A 1 86 ? 8.506 -25.048 -26.782 1.00 28.86 86 ARG A N 1
ATOM 583 C CA . ARG A 1 86 ? 8.248 -26.371 -26.221 1.00 28.86 86 ARG A CA 1
ATOM 584 C C . ARG A 1 86 ? 7.100 -26.238 -25.224 1.00 28.86 86 ARG A C 1
ATOM 586 O O . ARG A 1 86 ? 7.279 -25.685 -24.144 1.00 28.86 86 ARG A O 1
ATOM 593 N N . GLU A 1 87 ? 5.922 -26.698 -25.632 1.00 35.28 87 GLU A N 1
ATOM 594 C CA . GLU A 1 87 ? 4.837 -27.057 -24.720 1.00 35.28 87 GLU A CA 1
ATOM 595 C C . GLU A 1 87 ? 5.271 -28.180 -23.760 1.00 35.28 87 GLU A C 1
ATOM 597 O O . GLU A 1 87 ? 6.181 -28.955 -24.068 1.00 35.28 87 GLU A O 1
ATOM 602 N N . ALA A 1 88 ? 4.523 -28.276 -22.653 1.00 27.86 88 ALA A N 1
ATOM 603 C CA . ALA A 1 88 ? 4.649 -29.130 -21.463 1.00 27.86 88 ALA A CA 1
ATOM 604 C C . ALA A 1 88 ? 5.377 -28.424 -20.293 1.00 27.86 88 ALA A C 1
ATOM 606 O O . ALA A 1 88 ? 6.498 -27.963 -20.443 1.00 27.86 88 ALA A O 1
ATOM 607 N N . ALA A 1 89 ? 4.826 -28.309 -19.084 1.00 27.33 89 ALA A N 1
ATOM 608 C CA . ALA A 1 89 ? 3.726 -29.043 -18.480 1.00 27.33 89 ALA A CA 1
ATOM 609 C C . ALA A 1 89 ? 3.092 -28.247 -17.328 1.00 27.33 89 ALA A C 1
ATOM 611 O O . ALA A 1 89 ? 3.712 -27.368 -16.734 1.00 27.33 89 ALA A O 1
ATOM 612 N N . ALA A 1 90 ? 1.848 -28.619 -17.034 1.00 34.16 90 ALA A N 1
ATOM 613 C CA . ALA A 1 90 ? 1.025 -28.208 -15.909 1.00 34.16 90 ALA A CA 1
ATOM 614 C C . ALA A 1 90 ? 1.803 -28.019 -14.590 1.00 34.16 90 ALA A C 1
ATOM 616 O O . ALA A 1 90 ? 2.256 -28.979 -13.971 1.00 34.16 90 ALA A O 1
ATOM 617 N N . GLY A 1 91 ? 1.873 -26.770 -14.139 1.00 25.23 91 GLY A N 1
ATOM 618 C CA . GLY A 1 91 ? 2.166 -26.365 -12.768 1.00 25.23 91 GLY A CA 1
ATOM 619 C C . GLY A 1 91 ? 1.138 -25.299 -12.406 1.00 25.23 91 GLY A C 1
ATOM 620 O O . GLY A 1 91 ? 0.925 -24.374 -13.186 1.00 25.23 91 GLY A O 1
ATOM 621 N N . GLY A 1 92 ? 0.415 -25.507 -11.308 1.00 25.67 92 GLY A N 1
ATOM 622 C CA . GLY A 1 92 ? -0.848 -24.841 -11.001 1.00 25.67 92 GLY A CA 1
ATOM 623 C C . GLY A 1 92 ? -0.807 -23.322 -11.137 1.00 25.67 92 GLY A C 1
ATOM 624 O O . GLY A 1 92 ? -0.111 -22.635 -10.396 1.00 25.67 92 GLY A O 1
ATOM 625 N N . ALA A 1 93 ? -1.629 -22.812 -12.051 1.00 28.19 93 ALA A N 1
ATOM 626 C CA . ALA A 1 93 ? -2.070 -21.433 -12.034 1.00 28.19 93 ALA A CA 1
ATOM 627 C C . ALA A 1 93 ? -2.901 -21.218 -10.759 1.00 28.19 93 ALA A C 1
ATOM 629 O O . ALA A 1 93 ? -4.106 -21.468 -10.733 1.00 28.19 93 ALA A O 1
ATOM 630 N N . LEU A 1 94 ? -2.247 -20.784 -9.682 1.00 33.56 94 LEU A N 1
ATOM 631 C CA . LEU A 1 94 ? -2.916 -20.015 -8.642 1.00 33.56 94 LEU A CA 1
ATOM 632 C C . LEU A 1 94 ? -3.402 -18.743 -9.333 1.00 33.56 94 LEU A C 1
ATOM 634 O O . LEU A 1 94 ? -2.597 -17.923 -9.768 1.00 33.56 94 LEU A O 1
ATOM 638 N N . GLY A 1 95 ? -4.713 -18.666 -9.555 1.00 28.64 95 GLY A N 1
ATOM 639 C CA . GLY A 1 95 ? -5.339 -17.606 -10.329 1.00 28.64 95 GLY A CA 1
ATOM 640 C C . GLY A 1 95 ? -4.901 -16.231 -9.838 1.00 28.64 95 GLY A C 1
ATOM 641 O O . GLY A 1 95 ? -5.238 -15.825 -8.728 1.00 28.64 95 GLY A O 1
ATOM 642 N N . SER A 1 96 ? -4.185 -15.506 -10.692 1.00 36.91 96 SER A N 1
ATOM 643 C CA . SER A 1 96 ? -3.929 -14.070 -10.585 1.00 36.91 96 SER A CA 1
ATOM 644 C C . SER A 1 96 ? -5.227 -13.302 -10.872 1.00 36.91 96 SER A C 1
ATOM 646 O O . SER A 1 96 ? -5.364 -12.624 -11.887 1.00 36.91 96 SER A O 1
ATOM 648 N N . GLY A 1 97 ? -6.224 -13.516 -10.016 1.00 30.89 97 GLY A N 1
ATOM 649 C CA . GLY A 1 97 ? -7.579 -12.987 -10.114 1.00 30.89 97 GLY A CA 1
ATOM 650 C C . GLY A 1 97 ? -7.938 -12.186 -8.870 1.00 30.89 97 GLY A C 1
ATOM 651 O O . GLY A 1 97 ? -8.941 -12.464 -8.223 1.00 30.89 97 GLY A O 1
ATOM 652 N N . LEU A 1 98 ? -7.104 -11.212 -8.509 1.00 37.75 98 LEU A N 1
ATOM 653 C CA . LEU A 1 98 ? -7.564 -10.082 -7.710 1.00 37.75 98 LEU A CA 1
ATOM 654 C C . LEU A 1 98 ? -8.305 -9.159 -8.678 1.00 37.75 98 LEU A C 1
ATOM 656 O O . LEU A 1 98 ? -7.691 -8.319 -9.331 1.00 37.75 98 LEU A O 1
ATOM 660 N N . GLU A 1 99 ? -9.613 -9.379 -8.847 1.00 35.91 99 GLU A N 1
ATOM 661 C CA . GLU A 1 99 ? -10.483 -8.441 -9.560 1.00 35.91 99 GLU A CA 1
ATOM 662 C C . GLU A 1 99 ? -10.191 -7.023 -9.058 1.00 35.91 99 GLU A C 1
ATOM 664 O O . GLU A 1 99 ? -10.341 -6.720 -7.872 1.00 35.91 99 GLU A O 1
ATOM 669 N N . ARG A 1 100 ? -9.731 -6.151 -9.962 1.00 58.91 100 ARG A N 1
ATOM 670 C CA . ARG A 1 100 ? -9.508 -4.741 -9.662 1.00 58.91 100 ARG A CA 1
ATOM 671 C C . ARG A 1 100 ? -10.801 -4.169 -9.105 1.00 58.91 100 ARG A C 1
ATOM 673 O O . ARG A 1 100 ? -11.821 -4.158 -9.785 1.00 58.91 100 ARG A O 1
ATOM 680 N N . TRP A 1 101 ? -10.719 -3.683 -7.876 1.00 59.91 101 TRP A N 1
ATOM 681 C CA . TRP A 1 101 ? -11.874 -3.329 -7.073 1.00 59.91 101 TRP A CA 1
ATOM 682 C C . TRP A 1 101 ? -12.651 -2.168 -7.709 1.00 59.91 101 TRP A C 1
ATOM 684 O O . TRP A 1 101 ? -12.178 -1.024 -7.652 1.00 59.91 101 TRP A O 1
ATOM 694 N N . PRO A 1 102 ? -13.825 -2.424 -8.315 1.00 63.66 102 PRO A N 1
ATOM 695 C CA . PRO A 1 102 ? -14.688 -1.350 -8.781 1.00 63.66 102 PRO A CA 1
ATOM 696 C C . PRO A 1 102 ? -15.089 -0.482 -7.586 1.00 63.66 102 PRO A C 1
ATOM 698 O O . PRO A 1 102 ? -14.914 -0.871 -6.429 1.00 63.66 102 PRO A O 1
ATOM 701 N N . ALA A 1 103 ? -15.648 0.699 -7.846 1.00 75.56 103 ALA A N 1
ATOM 702 C CA . ALA A 1 103 ? -16.262 1.472 -6.776 1.00 75.56 103 ALA A CA 1
ATOM 703 C C . ALA A 1 103 ? -17.311 0.591 -6.068 1.00 75.56 103 ALA A C 1
ATOM 705 O O . ALA A 1 103 ? -18.371 0.311 -6.624 1.00 75.56 103 ALA A O 1
ATOM 706 N N . SER A 1 104 ? -17.002 0.134 -4.854 1.00 86.44 104 SER A N 1
ATOM 707 C CA . SER A 1 104 ? -17.898 -0.684 -4.034 1.00 86.44 104 SER A CA 1
ATOM 708 C C . SER A 1 104 ? -19.024 0.148 -3.420 1.00 86.44 104 SER A C 1
ATOM 710 O O . SER A 1 104 ? -20.000 -0.388 -2.894 1.00 86.44 104 SER A O 1
ATOM 712 N N . GLY A 1 105 ? -18.921 1.473 -3.553 1.00 88.81 105 GLY A N 1
ATOM 713 C CA . GLY A 1 105 ? -19.900 2.430 -3.077 1.00 88.81 105 GLY A CA 1
ATOM 714 C C . GLY A 1 105 ? -19.836 2.607 -1.560 1.00 88.81 105 GLY A C 1
ATOM 715 O O . GLY A 1 105 ? -18.891 2.157 -0.910 1.00 88.81 105 GLY A O 1
ATOM 716 N N . PRO A 1 106 ? -20.822 3.299 -0.974 1.00 93.31 106 PRO A N 1
ATOM 717 C CA . PRO A 1 106 ? -20.869 3.528 0.464 1.00 93.31 106 PRO A CA 1
ATOM 718 C C . PRO A 1 106 ? -21.062 2.232 1.259 1.00 93.31 106 PRO A C 1
ATOM 720 O O . PRO A 1 106 ? -21.657 1.271 0.769 1.00 93.31 106 PRO A O 1
ATOM 723 N N . MET A 1 107 ? -20.639 2.244 2.525 1.00 95.50 107 MET A N 1
ATOM 724 C CA . MET A 1 107 ? -20.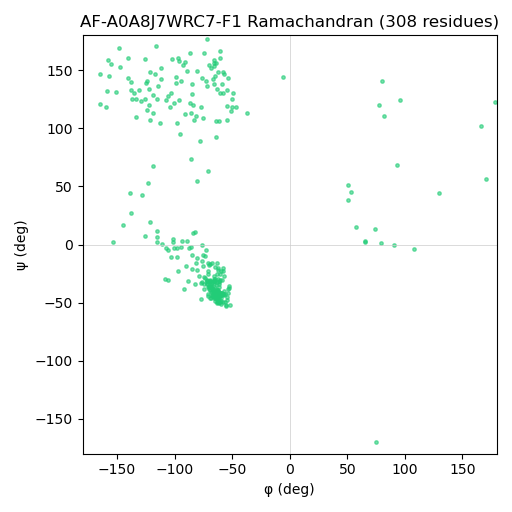932 1.188 3.495 1.00 95.50 107 MET A CA 1
ATOM 725 C C . MET A 1 107 ? -22.426 0.858 3.504 1.00 95.50 107 MET A C 1
ATOM 727 O O . MET A 1 107 ? -23.278 1.742 3.625 1.00 95.50 107 MET A O 1
ATOM 731 N N . ARG A 1 108 ? -22.735 -0.435 3.405 1.00 94.75 108 ARG A N 1
ATOM 732 C CA . ARG A 1 108 ? -24.109 -0.941 3.399 1.00 94.75 108 ARG A CA 1
ATOM 733 C C . ARG A 1 108 ? -24.650 -1.024 4.832 1.00 94.75 108 ARG A C 1
ATOM 735 O O . ARG A 1 108 ? -23.880 -1.350 5.735 1.00 94.75 108 ARG A O 1
ATOM 742 N N . PRO A 1 109 ? -25.969 -0.857 5.058 1.00 94.19 109 PRO A N 1
ATOM 743 C CA . PRO A 1 109 ? -26.561 -0.947 6.398 1.00 94.19 109 PRO A CA 1
ATOM 744 C C . PRO A 1 109 ? -26.211 -2.239 7.156 1.00 94.19 109 PRO A C 1
ATOM 746 O O . PRO A 1 109 ? -25.947 -2.205 8.353 1.00 94.19 109 PRO A O 1
ATOM 749 N N . GLY A 1 110 ? -26.131 -3.375 6.451 1.00 95.50 110 GLY A N 1
ATOM 750 C CA . GLY A 1 110 ? -25.755 -4.666 7.042 1.00 95.50 110 GLY A CA 1
ATOM 751 C C . GLY A 1 110 ? -24.303 -4.755 7.534 1.00 95.50 110 GLY A C 1
ATOM 752 O O . GLY A 1 110 ? -23.990 -5.642 8.319 1.00 95.50 110 GLY A O 1
ATOM 753 N N . GLN A 1 111 ? -23.423 -3.843 7.114 1.00 97.06 111 GLN A N 1
ATOM 754 C CA . GLN A 1 111 ? -22.016 -3.813 7.530 1.00 97.06 111 GLN A CA 1
ATOM 755 C C . GLN A 1 111 ? -21.795 -2.954 8.788 1.00 97.06 111 GLN A C 1
ATOM 757 O O . GLN A 1 111 ? -20.791 -3.121 9.479 1.00 97.06 111 GLN A O 1
ATOM 762 N N . GLU A 1 112 ? -22.738 -2.066 9.129 1.00 97.19 112 GLU A N 1
ATOM 763 C CA . GLU A 1 112 ? -22.562 -1.075 10.200 1.00 97.19 112 GLU A CA 1
ATOM 764 C C . GLU A 1 112 ? -22.274 -1.708 11.567 1.00 97.19 112 GLU A C 1
ATOM 766 O O . GLU A 1 112 ? -21.401 -1.239 12.299 1.00 97.19 112 GLU A O 1
ATOM 771 N N . ALA A 1 113 ? -22.985 -2.783 11.916 1.00 97.31 113 ALA A N 1
ATOM 772 C CA . ALA A 1 113 ? -22.803 -3.462 13.197 1.00 97.31 113 ALA A CA 1
ATOM 773 C C . ALA A 1 113 ? -21.391 -4.055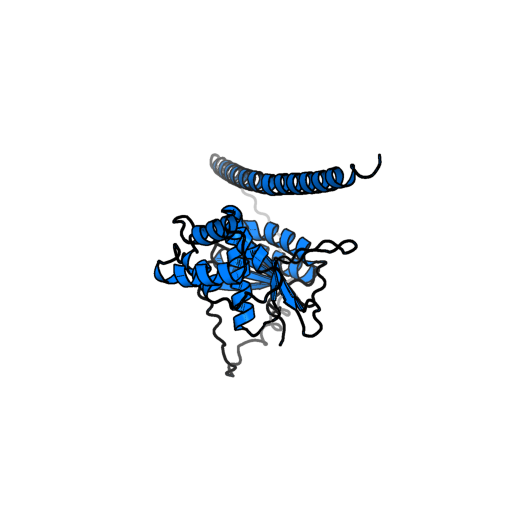 13.336 1.00 97.31 113 ALA A C 1
ATOM 775 O O . ALA A 1 113 ? -20.769 -3.919 14.390 1.00 97.31 113 ALA A O 1
ATOM 776 N N . GLY A 1 114 ? -20.864 -4.650 12.260 1.00 97.31 114 GLY A N 1
ATOM 777 C CA . GLY A 1 114 ? -19.522 -5.232 12.236 1.00 97.31 114 GLY A CA 1
ATOM 778 C C . GLY A 1 114 ? -18.430 -4.176 12.394 1.00 97.31 114 GLY A C 1
ATOM 779 O O . GLY A 1 114 ? -17.546 -4.325 13.236 1.00 97.31 114 GLY A O 1
ATOM 780 N N . VAL A 1 115 ? -18.540 -3.065 11.657 1.00 97.31 115 VAL A N 1
ATOM 781 C CA . VAL A 1 115 ? -17.592 -1.944 11.769 1.00 97.31 115 VAL A CA 1
ATOM 782 C C . VAL A 1 115 ? -17.632 -1.335 13.167 1.00 97.31 115 VAL A C 1
ATOM 784 O O . VAL A 1 115 ? -16.585 -1.105 13.768 1.00 97.31 115 VAL A O 1
ATOM 787 N N . ARG A 1 116 ? -18.826 -1.108 13.728 1.00 96.44 116 ARG A N 1
ATOM 788 C CA . ARG A 1 116 ? -18.964 -0.559 15.083 1.00 96.44 116 ARG A CA 1
ATOM 789 C C . ARG A 1 116 ? -18.298 -1.458 16.123 1.00 96.44 116 ARG A C 1
ATOM 791 O O . ARG A 1 116 ? -17.501 -0.960 16.916 1.00 96.44 116 ARG A O 1
ATOM 798 N N . ALA A 1 117 ? -18.573 -2.761 16.075 1.00 96.44 117 ALA A N 1
ATOM 799 C CA . ALA A 1 117 ? -17.977 -3.729 16.988 1.00 96.44 117 ALA A CA 1
ATOM 800 C C . ALA A 1 117 ? -16.442 -3.756 16.877 1.00 96.44 117 ALA A C 1
ATOM 802 O O . ALA A 1 117 ? -15.756 -3.787 17.898 1.00 96.44 117 ALA A O 1
ATOM 803 N N . ALA A 1 118 ? -15.891 -3.689 15.660 1.00 96.50 118 ALA A N 1
ATOM 804 C CA . ALA A 1 118 ? -14.445 -3.623 15.443 1.00 96.50 118 ALA A CA 1
ATOM 805 C C . ALA A 1 118 ? -13.820 -2.360 16.053 1.00 96.50 118 ALA A C 1
ATOM 807 O O . ALA A 1 118 ? -12.873 -2.436 16.839 1.00 96.50 118 ALA A O 1
ATOM 808 N N . LEU A 1 119 ? -14.392 -1.185 15.774 1.00 96.19 119 LEU A N 1
ATOM 809 C CA . LEU A 1 119 ? -13.881 0.076 16.317 1.00 96.19 119 LEU A CA 1
ATOM 810 C C . LEU A 1 119 ? -14.010 0.169 17.849 1.00 96.19 119 LEU A C 1
ATOM 812 O O . LEU A 1 119 ? -13.196 0.830 18.501 1.00 96.19 119 LEU A O 1
ATOM 816 N N . GLU A 1 120 ? -15.014 -0.484 18.437 1.00 94.75 120 GLU A N 1
ATOM 817 C CA . GLU A 1 120 ? -15.171 -0.609 19.890 1.00 94.75 120 GLU A CA 1
ATOM 818 C C . GLU A 1 120 ? -14.088 -1.487 20.520 1.00 94.75 120 GLU A C 1
ATOM 820 O O . GLU A 1 120 ? -13.475 -1.056 21.501 1.00 94.75 120 GLU A O 1
ATOM 825 N N . ARG A 1 121 ? -13.789 -2.658 19.939 1.00 94.94 121 ARG A N 1
ATOM 826 C CA . ARG A 1 121 ? -12.689 -3.529 20.400 1.00 94.94 121 ARG A CA 1
ATOM 827 C C . ARG A 1 121 ? -11.350 -2.804 20.403 1.00 94.94 121 ARG A C 1
ATOM 829 O O . ARG A 1 121 ? -10.585 -2.922 21.358 1.00 94.94 121 ARG A O 1
ATOM 836 N N . MET A 1 122 ? -11.108 -1.995 19.375 1.00 94.12 122 MET A N 1
ATOM 837 C CA . MET A 1 122 ? -9.900 -1.186 19.265 1.00 94.12 122 MET A CA 1
ATOM 838 C C . MET A 1 122 ? -9.876 0.009 20.220 1.00 94.12 122 MET A C 1
ATOM 840 O O . MET A 1 122 ? -8.860 0.682 20.289 1.00 94.12 122 MET A O 1
ATOM 844 N N . LYS A 1 123 ? -10.924 0.302 20.999 1.00 94.25 123 LYS A N 1
ATOM 845 C CA . LYS A 1 123 ? -10.916 1.395 21.993 1.00 94.25 123 LYS A CA 1
ATOM 846 C C . LYS A 1 123 ? -10.499 2.749 21.394 1.00 94.25 123 LYS A C 1
ATOM 848 O O . LYS A 1 123 ? -9.662 3.459 21.955 1.00 94.25 123 LYS A O 1
ATOM 853 N N . PHE A 1 124 ? -11.030 3.109 20.225 1.00 93.38 124 PHE A N 1
ATOM 854 C CA . PHE A 1 124 ? -10.877 4.473 19.708 1.00 93.38 124 PHE A CA 1
ATOM 855 C C . PHE A 1 124 ? -11.602 5.486 20.613 1.00 93.38 124 PHE A C 1
ATOM 857 O O . PHE A 1 124 ? -12.683 5.167 21.125 1.00 93.38 124 PHE A O 1
ATOM 864 N N . PRO A 1 125 ? -11.073 6.716 20.783 1.00 95.00 125 PRO A N 1
ATOM 865 C CA . PRO A 1 125 ? -11.812 7.798 21.428 1.00 95.00 125 PRO A CA 1
ATOM 866 C C . PRO A 1 125 ? -13.183 8.001 20.757 1.00 95.00 125 PRO A C 1
ATOM 868 O O . PRO A 1 125 ? -13.263 7.892 19.532 1.00 95.00 125 PRO A O 1
ATOM 871 N N . PRO A 1 126 ? -14.264 8.324 21.497 1.00 95.12 126 PRO A N 1
ATOM 872 C CA . PRO A 1 126 ? -15.621 8.349 20.938 1.00 95.12 126 PRO A CA 1
ATOM 873 C C . PRO A 1 126 ? -15.785 9.217 19.680 1.00 95.12 126 PRO A C 1
ATOM 875 O O . PRO A 1 126 ? -16.431 8.789 18.726 1.00 95.12 126 PRO A O 1
ATOM 878 N N . ASN A 1 127 ? -15.165 10.402 19.660 1.00 95.56 127 ASN A N 1
ATOM 879 C CA . ASN A 1 127 ? -15.201 11.317 18.515 1.00 95.56 127 ASN A CA 1
ATOM 880 C C . ASN A 1 127 ? -14.487 10.733 17.285 1.00 95.56 127 ASN A C 1
ATOM 882 O O . ASN A 1 127 ? -15.015 10.764 16.176 1.00 95.56 127 ASN A O 1
ATOM 886 N N . ASP A 1 128 ? -13.303 10.160 17.489 1.00 95.94 128 ASP A N 1
ATOM 887 C CA . ASP A 1 128 ? -12.509 9.559 16.418 1.00 95.94 128 ASP A CA 1
ATOM 888 C C . ASP A 1 128 ? -13.196 8.317 15.862 1.00 95.94 128 ASP A C 1
ATOM 890 O O . ASP A 1 128 ? -13.340 8.181 14.651 1.00 95.94 128 ASP A O 1
ATOM 894 N N . ARG A 1 129 ? -13.726 7.467 16.745 1.00 96.44 129 ARG A N 1
ATOM 895 C CA . ARG A 1 129 ? -14.531 6.305 16.371 1.00 96.44 129 ARG A CA 1
ATOM 896 C C . ARG A 1 129 ? -15.709 6.694 15.483 1.00 96.44 129 ARG A C 1
ATOM 898 O O . ARG A 1 129 ? -15.946 6.028 14.482 1.00 96.44 129 ARG A O 1
ATOM 905 N N . GLN A 1 130 ? -16.434 7.757 15.833 1.00 96.19 130 GLN A N 1
ATOM 906 C CA . GLN A 1 130 ? -17.573 8.219 15.041 1.00 96.19 130 GLN A CA 1
ATOM 907 C C . GLN A 1 130 ? -17.130 8.702 13.653 1.00 96.19 130 GLN A C 1
ATOM 909 O O . GLN A 1 130 ? -17.722 8.306 12.655 1.00 96.19 130 GLN A O 1
ATOM 914 N N . LYS A 1 131 ? -16.040 9.475 13.567 1.00 96.06 131 LYS A N 1
ATOM 915 C CA . LYS A 1 131 ? -15.487 9.936 12.282 1.00 96.06 131 LYS A CA 1
ATOM 916 C C . LYS A 1 131 ? -15.028 8.781 11.389 1.00 96.06 131 LYS A C 1
ATOM 918 O O . LYS A 1 131 ? -15.326 8.787 10.197 1.00 96.06 131 LYS A O 1
ATOM 923 N N . ILE A 1 132 ? -14.332 7.796 11.960 1.00 96.06 132 ILE A N 1
ATOM 924 C CA . ILE A 1 132 ? -13.878 6.600 11.235 1.00 96.06 132 ILE A CA 1
ATOM 925 C C . ILE A 1 132 ? -15.085 5.777 10.768 1.00 96.06 132 ILE A C 1
ATOM 927 O O . ILE A 1 132 ? -15.105 5.323 9.631 1.00 96.06 132 ILE A O 1
ATOM 931 N N . PHE A 1 133 ? -16.116 5.635 11.606 1.00 96.81 133 PHE A N 1
ATOM 932 C CA . PHE A 1 133 ? -17.360 4.942 11.260 1.00 96.81 133 PHE A CA 1
ATOM 933 C C . PHE A 1 133 ? -18.159 5.648 10.150 1.00 96.81 133 PHE A C 1
ATOM 935 O O . PHE A 1 133 ? -18.715 4.987 9.273 1.00 96.81 133 PHE A O 1
ATOM 942 N N . ASP A 1 134 ? -18.213 6.981 10.158 1.00 95.31 134 ASP A N 1
ATOM 943 C CA . ASP A 1 134 ? -18.981 7.763 9.183 1.00 95.31 134 ASP A CA 1
ATOM 944 C C . ASP A 1 134 ? -18.270 7.911 7.831 1.00 95.31 134 ASP A C 1
ATOM 946 O O . ASP A 1 134 ? -18.928 8.047 6.796 1.00 95.31 134 ASP A O 1
ATOM 950 N N . ALA A 1 135 ? -16.936 7.855 7.808 1.00 92.75 135 ALA A N 1
ATOM 951 C CA . ALA A 1 135 ? -16.142 7.959 6.587 1.00 92.75 135 ALA A CA 1
ATOM 952 C C . ALA A 1 135 ? -16.586 6.984 5.472 1.00 92.75 135 ALA A C 1
ATOM 954 O O . ALA A 1 135 ? -16.886 7.456 4.368 1.00 92.75 135 ALA A O 1
ATOM 955 N N . PRO A 1 136 ? -16.717 5.663 5.714 1.00 91.38 136 PRO A N 1
ATOM 956 C CA . PRO A 1 136 ? -17.170 4.725 4.695 1.00 91.38 136 PRO A CA 1
ATOM 957 C C . PRO A 1 136 ? -18.662 4.871 4.349 1.00 91.38 136 PRO A C 1
ATOM 959 O O . PRO A 1 136 ? -19.065 4.422 3.281 1.00 91.38 136 PRO A O 1
ATOM 962 N N . LYS A 1 137 ? -19.489 5.548 5.164 1.00 90.94 137 LYS A N 1
ATOM 963 C CA . LYS A 1 137 ? -20.907 5.849 4.839 1.00 90.94 137 LYS A CA 1
ATOM 964 C C . LYS A 1 137 ? -21.065 6.968 3.814 1.00 90.94 137 LYS A C 1
ATOM 966 O O . LYS A 1 137 ? -22.143 7.146 3.244 1.00 90.94 137 LYS A O 1
ATOM 971 N N . SER A 1 138 ? -20.026 7.775 3.615 1.00 86.31 138 SER A N 1
ATOM 972 C CA . SER A 1 138 ? -20.103 8.935 2.739 1.00 86.31 138 SER A CA 1
ATOM 973 C C . SER A 1 138 ? -20.369 8.520 1.293 1.00 86.31 138 SER A C 1
ATOM 975 O O . SER A 1 138 ? -19.664 7.682 0.740 1.00 86.31 138 SER A O 1
ATOM 977 N N . LYS A 1 139 ? -21.311 9.199 0.625 1.00 82.19 139 LYS A N 1
ATOM 978 C CA . LYS A 1 139 ? -21.534 9.066 -0.830 1.00 82.19 139 LYS A CA 1
ATOM 979 C C . LYS A 1 139 ? -20.290 9.400 -1.661 1.00 82.19 139 LYS A C 1
ATOM 981 O O . LYS A 1 139 ? -20.204 9.005 -2.814 1.00 82.19 139 LYS A O 1
ATOM 986 N N . LYS A 1 140 ? -19.347 10.143 -1.074 1.00 78.25 140 LYS A N 1
ATOM 987 C CA . LYS A 1 140 ? -18.056 10.494 -1.677 1.00 78.25 140 LYS A CA 1
ATOM 988 C C . LYS A 1 140 ? -16.961 9.460 -1.389 1.00 78.25 140 LYS A C 1
ATOM 990 O O . LYS A 1 140 ? -15.821 9.701 -1.756 1.00 78.25 140 LYS A O 1
ATOM 995 N N . SER A 1 141 ? -17.276 8.363 -0.699 1.00 74.62 141 SER A N 1
ATOM 996 C CA . SER A 1 141 ? -16.358 7.247 -0.482 1.00 74.62 141 SER A CA 1
ATOM 997 C C . SER A 1 141 ? -16.618 6.183 -1.552 1.00 74.62 141 SER A C 1
ATOM 999 O O . SER A 1 141 ? -17.531 5.372 -1.383 1.00 74.62 141 SER A O 1
ATOM 1001 N N . PRO A 1 142 ? -15.869 6.170 -2.672 1.00 78.31 142 PRO A N 1
ATOM 1002 C CA . PRO A 1 142 ? -16.074 5.175 -3.724 1.00 78.31 142 PRO A CA 1
ATOM 1003 C C . PRO A 1 142 ? -15.796 3.740 -3.249 1.00 78.31 142 PRO A C 1
ATOM 1005 O O . PRO A 1 142 ? -16.226 2.802 -3.909 1.00 78.31 142 PRO A O 1
ATOM 1008 N N . MET A 1 143 ? -15.110 3.566 -2.113 1.00 88.06 143 MET A N 1
ATOM 1009 C CA . MET A 1 143 ? -14.625 2.280 -1.590 1.00 88.06 143 MET A CA 1
ATOM 1010 C C . MET A 1 143 ? -15.179 1.967 -0.187 1.00 88.06 143 MET A C 1
ATOM 1012 O O . MET A 1 143 ? -14.597 1.188 0.565 1.00 88.06 143 MET A O 1
ATOM 1016 N N . GLY A 1 144 ? -16.272 2.624 0.212 1.00 92.88 144 GLY A N 1
ATOM 1017 C CA . GLY A 1 144 ? -16.819 2.548 1.566 1.00 92.88 144 GLY A CA 1
ATOM 1018 C C . GLY A 1 144 ? -17.280 1.149 1.981 1.00 92.88 144 GLY A C 1
ATOM 1019 O O . GLY A 1 144 ? -17.046 0.748 3.120 1.00 92.88 144 GLY A O 1
ATOM 1020 N N . ALA A 1 145 ? -17.898 0.389 1.078 1.00 94.81 145 ALA A N 1
ATOM 1021 C CA . ALA A 1 145 ? -18.335 -0.973 1.366 1.00 94.81 145 ALA A CA 1
ATOM 1022 C C . ALA A 1 145 ? -17.156 -1.940 1.553 1.00 94.81 145 ALA A C 1
ATOM 1024 O O . ALA A 1 145 ? -17.233 -2.799 2.433 1.00 94.81 145 ALA A O 1
ATOM 1025 N N . ASP A 1 146 ? -16.062 -1.777 0.803 1.00 94.06 146 ASP A N 1
ATOM 1026 C CA . ASP A 1 146 ? -14.849 -2.586 0.997 1.00 94.06 146 ASP A CA 1
ATOM 1027 C C . ASP A 1 146 ? -14.130 -2.216 2.291 1.00 94.06 146 ASP A C 1
ATOM 1029 O O . ASP A 1 146 ? -13.716 -3.098 3.038 1.00 94.06 146 ASP A O 1
ATOM 1033 N N . ALA A 1 147 ? -14.020 -0.916 2.588 1.00 95.06 147 ALA A N 1
ATOM 1034 C CA . ALA A 1 147 ? -13.463 -0.441 3.851 1.00 95.06 147 ALA A CA 1
ATOM 1035 C C . ALA A 1 147 ? -14.207 -1.068 5.036 1.00 95.06 147 ALA A C 1
ATOM 1037 O O . ALA A 1 147 ? -13.601 -1.610 5.957 1.00 95.06 147 ALA A O 1
ATOM 1038 N N . ALA A 1 148 ? -15.541 -1.033 4.979 1.00 96.56 148 ALA A N 1
ATOM 1039 C CA . ALA A 1 148 ? -16.396 -1.602 6.005 1.00 96.56 148 ALA A CA 1
ATOM 1040 C C . ALA A 1 148 ? -16.200 -3.115 6.154 1.00 96.56 148 ALA A C 1
ATOM 1042 O O . ALA A 1 148 ? -16.160 -3.614 7.274 1.00 96.56 148 ALA A O 1
ATOM 1043 N N . GLU A 1 149 ? -16.048 -3.837 5.043 1.00 96.62 149 GLU A N 1
ATOM 1044 C CA . GLU A 1 149 ? -15.785 -5.276 5.047 1.00 96.62 149 GLU A CA 1
ATOM 1045 C C . GLU A 1 149 ? -14.441 -5.610 5.709 1.00 96.62 149 GLU A C 1
ATOM 1047 O O . GLU A 1 149 ? -14.392 -6.437 6.622 1.00 96.62 149 GLU A O 1
ATOM 1052 N N . LEU A 1 150 ? -13.360 -4.940 5.296 1.00 97.00 150 LEU A N 1
ATOM 1053 C CA . LEU A 1 150 ? -12.015 -5.163 5.837 1.00 97.00 150 LEU A CA 1
ATOM 1054 C C . LEU A 1 150 ? -11.955 -4.854 7.338 1.00 97.00 150 LEU A C 1
ATOM 1056 O O . LEU A 1 150 ? -11.451 -5.668 8.113 1.00 97.00 150 LEU A O 1
ATOM 1060 N N . ILE A 1 151 ? -12.547 -3.730 7.757 1.00 96.94 151 ILE A N 1
ATOM 1061 C CA . ILE A 1 151 ? -12.611 -3.336 9.170 1.00 96.94 151 ILE A CA 1
ATOM 1062 C C . ILE A 1 151 ? -13.444 -4.339 9.976 1.00 96.94 151 ILE A C 1
ATOM 1064 O O . ILE A 1 151 ? -13.010 -4.780 11.038 1.00 96.94 151 ILE A O 1
ATOM 1068 N N . ALA A 1 152 ? -14.628 -4.721 9.489 1.00 97.12 152 ALA A N 1
ATOM 1069 C CA . ALA A 1 152 ? -15.535 -5.606 10.218 1.00 97.12 152 ALA A CA 1
ATOM 1070 C C . ALA A 1 152 ? -14.958 -7.013 10.433 1.00 97.12 152 ALA A C 1
ATOM 1072 O O . ALA A 1 152 ? -15.193 -7.606 11.489 1.00 97.12 152 ALA A O 1
ATOM 1073 N N . ARG A 1 153 ? -14.189 -7.541 9.467 1.00 96.50 153 ARG A N 1
ATOM 1074 C CA . ARG A 1 153 ? -13.533 -8.856 9.583 1.00 96.50 153 ARG A CA 1
ATOM 1075 C C . ARG A 1 153 ? -12.522 -8.922 10.724 1.00 96.50 153 ARG A C 1
ATOM 1077 O O . ARG A 1 153 ? -12.284 -10.008 11.240 1.00 96.50 153 ARG A O 1
ATOM 1084 N N . GLY A 1 154 ? -11.894 -7.801 11.077 1.00 95.56 154 GLY A N 1
ATOM 1085 C CA . GLY A 1 154 ? -10.960 -7.700 12.202 1.00 95.56 154 GLY A CA 1
ATOM 1086 C C . GLY A 1 154 ? -9.661 -8.506 12.071 1.00 95.56 154 GLY A C 1
ATOM 1087 O O . GLY A 1 154 ? -8.849 -8.509 12.986 1.00 95.56 154 GLY A O 1
ATOM 1088 N N . HIS A 1 155 ? -9.422 -9.181 10.945 1.00 96.31 155 HIS A N 1
ATOM 1089 C CA . HIS A 1 155 ? -8.266 -10.067 10.774 1.00 96.31 155 HIS A CA 1
ATOM 1090 C C . HIS A 1 155 ? -6.916 -9.323 10.715 1.00 96.31 155 HIS A C 1
ATOM 1092 O O . HIS A 1 155 ? -5.876 -9.937 10.924 1.00 96.31 155 HIS A O 1
ATOM 1098 N N . LEU A 1 156 ? -6.936 -8.007 10.473 1.00 97.38 156 LEU A N 1
ATOM 1099 C CA . LEU A 1 156 ? -5.760 -7.129 10.506 1.00 97.38 156 LEU A CA 1
ATOM 1100 C C . LEU A 1 156 ? -5.566 -6.428 11.864 1.00 97.38 156 LEU A C 1
ATOM 1102 O O . LEU A 1 156 ? -4.586 -5.712 12.031 1.00 97.38 156 LEU A O 1
ATOM 1106 N N . GLU A 1 157 ? -6.456 -6.631 12.849 1.00 95.12 157 GLU A N 1
ATOM 1107 C CA . GLU A 1 157 ? -6.405 -5.931 14.151 1.00 95.12 157 GLU A CA 1
ATOM 1108 C C . GLU A 1 157 ? -5.109 -6.180 14.939 1.00 95.12 157 GLU A C 1
ATOM 1110 O O . GLU A 1 157 ? -4.762 -5.376 15.801 1.00 95.12 157 GLU A O 1
ATOM 1115 N N . GLY A 1 158 ? -4.406 -7.283 14.659 1.00 93.50 158 GLY A N 1
ATOM 1116 C CA . GLY A 1 158 ? -3.137 -7.637 15.300 1.00 93.50 158 GLY A CA 1
ATOM 1117 C C . GLY A 1 158 ? -1.886 -7.049 14.641 1.00 93.50 158 GLY A C 1
ATOM 1118 O O . GLY A 1 158 ? -0.796 -7.292 15.147 1.00 93.50 158 GLY A O 1
ATOM 1119 N N . ALA A 1 159 ? -2.018 -6.329 13.525 1.00 97.00 159 ALA A N 1
ATOM 1120 C CA . ALA A 1 159 ? -0.882 -5.721 12.839 1.00 97.00 159 ALA A CA 1
ATOM 1121 C C . ALA A 1 159 ? -0.392 -4.455 13.562 1.00 97.00 159 ALA A C 1
ATOM 1123 O O . ALA A 1 159 ? -1.203 -3.659 14.053 1.00 97.00 159 ALA A O 1
ATOM 1124 N N . ASP A 1 160 ? 0.927 -4.242 13.578 1.00 96.06 160 ASP A N 1
ATOM 1125 C CA . ASP A 1 160 ? 1.525 -3.023 14.136 1.00 96.06 160 ASP A CA 1
ATOM 1126 C C . ASP A 1 160 ? 0.973 -1.793 13.391 1.00 96.06 160 ASP A C 1
ATOM 1128 O O . ASP A 1 160 ? 0.823 -1.819 12.170 1.00 96.06 160 ASP A O 1
ATOM 1132 N N . GLU A 1 161 ? 0.655 -0.720 14.118 1.00 96.56 161 GLU A N 1
ATOM 1133 C CA . GLU A 1 161 ? 0.130 0.547 13.572 1.00 96.56 161 GLU A CA 1
ATOM 1134 C C . GLU A 1 161 ? -1.168 0.457 12.742 1.00 96.56 161 GLU A C 1
ATOM 1136 O O . GLU A 1 161 ? -1.597 1.434 12.128 1.00 96.56 161 GLU A O 1
ATOM 1141 N N . TYR A 1 162 ? -1.905 -0.659 12.805 1.00 97.50 162 TYR A N 1
ATOM 1142 C CA . TYR A 1 162 ? -3.220 -0.780 12.156 1.00 97.50 162 TYR A CA 1
ATOM 1143 C C . TYR A 1 162 ? -4.188 0.352 12.548 1.00 97.50 162 TYR A C 1
ATOM 1145 O O . TYR A 1 162 ? -4.973 0.854 11.739 1.00 97.50 162 TYR A O 1
ATOM 1153 N N . ARG A 1 163 ? -4.117 0.803 13.805 1.00 96.56 163 ARG A N 1
ATOM 1154 C CA . ARG A 1 163 ? -4.934 1.915 14.311 1.00 96.56 163 ARG A CA 1
ATOM 1155 C C . ARG A 1 163 ? -4.615 3.249 13.640 1.00 96.56 163 ARG A C 1
ATOM 1157 O O . ARG A 1 163 ? -5.519 4.084 13.536 1.00 96.56 163 ARG A O 1
ATOM 1164 N N . GLU A 1 164 ? -3.372 3.459 13.227 1.00 96.00 164 GLU A N 1
ATOM 1165 C CA . GLU A 1 164 ? -2.961 4.684 12.546 1.00 96.00 164 GLU A CA 1
ATOM 1166 C C . GLU A 1 164 ? -3.557 4.719 11.139 1.00 96.00 164 GLU A C 1
ATOM 1168 O O . GLU A 1 164 ? -4.229 5.685 10.776 1.00 96.00 164 GLU A O 1
ATOM 1173 N N . VAL A 1 165 ? -3.501 3.599 10.414 1.00 96.56 165 VAL A N 1
ATOM 1174 C CA . VAL A 1 165 ? -4.166 3.462 9.106 1.00 96.56 165 VAL A CA 1
ATOM 1175 C C . VAL A 1 165 ? -5.671 3.703 9.206 1.00 96.56 165 VAL A C 1
ATOM 1177 O O . VAL A 1 165 ? -6.249 4.433 8.402 1.00 96.56 165 VAL A O 1
ATOM 1180 N N . LEU A 1 166 ? -6.343 3.169 10.231 1.00 96.75 166 LEU A N 1
ATOM 1181 C CA . LEU A 1 166 ? -7.763 3.475 10.434 1.00 96.75 166 LEU A CA 1
ATOM 1182 C C . LEU A 1 166 ? -8.009 4.944 10.791 1.00 96.75 166 LEU A C 1
ATOM 1184 O O . LEU A 1 166 ? -9.041 5.504 10.420 1.00 96.75 166 LEU A O 1
ATOM 1188 N N . SER A 1 167 ? -7.069 5.594 11.476 1.00 96.25 167 SER A N 1
ATOM 1189 C CA . SER A 1 167 ? -7.165 7.016 11.805 1.00 96.25 167 SER A CA 1
ATOM 1190 C C . SER A 1 167 ? -7.114 7.903 10.563 1.00 96.25 167 SER A C 1
ATOM 1192 O O . SER A 1 167 ? -7.788 8.938 10.540 1.00 96.25 167 SER A O 1
ATOM 1194 N N . GLN A 1 168 ? -6.425 7.481 9.503 1.00 95.06 168 GLN A N 1
ATOM 1195 C CA . GLN A 1 168 ? -6.390 8.197 8.226 1.00 95.06 168 GLN A CA 1
ATOM 1196 C C . GLN A 1 168 ? -7.784 8.328 7.584 1.00 95.06 168 GLN A C 1
ATOM 1198 O O . GLN A 1 168 ? -8.058 9.322 6.916 1.00 95.06 168 GLN A O 1
ATOM 1203 N N . PHE A 1 169 ? -8.743 7.432 7.871 1.00 93.38 169 PHE A N 1
ATOM 1204 C CA . PHE A 1 169 ? -10.119 7.548 7.350 1.00 93.38 169 PHE A CA 1
ATOM 1205 C C . PHE A 1 169 ? -10.854 8.813 7.809 1.00 93.38 169 PHE A C 1
ATOM 1207 O O . PHE A 1 169 ? -11.813 9.251 7.156 1.00 93.38 169 PHE A O 1
ATOM 1214 N N . LYS A 1 170 ? -10.400 9.436 8.904 1.00 93.50 170 LYS A N 1
ATOM 1215 C CA . LYS A 1 170 ? -10.912 10.730 9.373 1.00 93.50 170 LYS A CA 1
ATOM 1216 C C . LYS A 1 170 ? -10.712 11.832 8.323 1.00 93.50 170 LYS A C 1
ATOM 1218 O O . LYS A 1 170 ? -11.550 12.729 8.238 1.00 93.50 170 LYS A O 1
ATOM 1223 N N . MET A 1 171 ? -9.661 11.730 7.511 1.00 90.75 171 MET A N 1
ATOM 1224 C CA . MET A 1 171 ? -9.243 12.715 6.513 1.00 90.75 171 MET A CA 1
ATOM 1225 C C . MET A 1 171 ? -9.638 12.236 5.110 1.00 90.75 171 MET A C 1
ATOM 1227 O O . MET A 1 171 ? -9.457 11.074 4.769 1.00 90.75 171 MET A O 1
ATOM 1231 N N . ALA A 1 172 ? -10.285 13.083 4.307 1.00 87.19 172 ALA A N 1
ATOM 1232 C CA . ALA A 1 172 ? -10.883 12.641 3.039 1.00 87.19 172 ALA A CA 1
ATOM 1233 C C . ALA A 1 172 ? -9.848 12.321 1.949 1.00 87.19 172 ALA A C 1
ATOM 1235 O O . ALA A 1 172 ? -10.066 11.414 1.151 1.00 87.19 172 ALA A O 1
ATOM 1236 N N . ASP A 1 173 ? -8.757 13.071 1.951 1.00 86.50 173 ASP A N 1
ATOM 1237 C CA . ASP A 1 173 ? -7.569 12.974 1.105 1.00 86.50 173 ASP A CA 1
ATOM 1238 C C . ASP A 1 173 ? -6.679 11.770 1.439 1.00 86.50 173 ASP A C 1
ATOM 1240 O O . ASP A 1 173 ? -6.128 11.168 0.525 1.00 86.50 173 ASP A O 1
ATOM 1244 N N . ALA A 1 174 ? -6.602 11.356 2.707 1.00 89.00 174 ALA A N 1
ATOM 1245 C CA . ALA A 1 174 ? -5.807 10.192 3.116 1.00 89.00 174 ALA A CA 1
ATOM 1246 C C . ALA A 1 174 ? -6.510 8.836 2.889 1.00 89.00 174 ALA A C 1
ATOM 1248 O O . ALA A 1 174 ? -5.871 7.785 2.888 1.00 89.00 174 ALA A O 1
ATOM 1249 N N . ARG A 1 175 ? -7.834 8.824 2.670 1.00 89.44 175 ARG A N 1
ATOM 1250 C CA . ARG A 1 175 ? -8.621 7.582 2.499 1.00 89.44 175 ARG A CA 1
ATOM 1251 C C . ARG A 1 175 ? -8.153 6.675 1.359 1.00 89.44 175 ARG A C 1
ATOM 1253 O O . ARG A 1 175 ? -8.150 5.466 1.583 1.00 89.44 175 ARG A O 1
ATOM 1260 N N . PRO A 1 176 ? -7.819 7.178 0.153 1.00 87.75 176 PRO A N 1
ATOM 1261 C CA . PRO A 1 176 ? -7.345 6.314 -0.923 1.00 87.75 176 PRO A CA 1
ATOM 1262 C C . PRO A 1 176 ? -6.070 5.563 -0.527 1.00 87.75 176 PRO A C 1
ATOM 1264 O O . PRO A 1 176 ? -6.026 4.344 -0.672 1.00 87.75 176 PRO A O 1
ATOM 1267 N N . ALA A 1 177 ? -5.097 6.263 0.067 1.00 90.12 177 ALA A N 1
ATOM 1268 C CA . ALA A 1 177 ? -3.859 5.662 0.558 1.00 90.12 177 ALA A CA 1
ATOM 1269 C C . ALA A 1 177 ? -4.136 4.614 1.648 1.00 90.12 177 ALA A C 1
ATOM 1271 O O . ALA A 1 177 ? -3.732 3.461 1.506 1.00 90.12 177 ALA A O 1
ATOM 1272 N N . ALA A 1 178 ? -4.943 4.960 2.656 1.00 94.19 178 ALA A N 1
ATOM 1273 C CA . ALA A 1 178 ? -5.334 4.033 3.717 1.00 94.19 178 ALA A CA 1
ATOM 1274 C C . ALA A 1 178 ? -6.004 2.761 3.162 1.00 94.19 178 ALA A C 1
ATOM 1276 O O . ALA A 1 178 ? -5.709 1.644 3.588 1.00 94.19 178 ALA A O 1
ATOM 1277 N N . MET A 1 179 ? -6.892 2.908 2.172 1.00 93.19 179 MET A N 1
ATOM 1278 C CA . MET A 1 179 ? -7.545 1.775 1.512 1.00 93.19 179 MET A CA 1
ATOM 1279 C C . MET A 1 179 ? -6.572 0.900 0.728 1.00 93.19 179 MET A C 1
ATOM 1281 O O . MET A 1 179 ? -6.729 -0.323 0.737 1.00 93.19 179 MET A O 1
ATOM 1285 N N . MET A 1 180 ? -5.594 1.494 0.042 1.00 93.25 180 MET A N 1
ATOM 1286 C CA . MET A 1 180 ? -4.551 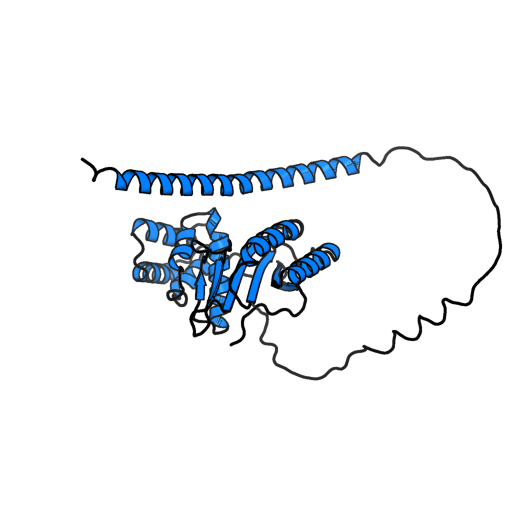0.733 -0.644 1.00 93.25 180 MET A CA 1
ATOM 1287 C C . MET A 1 180 ? -3.741 -0.097 0.355 1.00 93.25 180 MET A C 1
ATOM 1289 O O . MET A 1 180 ? -3.570 -1.297 0.128 1.00 93.25 180 MET A O 1
ATOM 1293 N N . SER A 1 181 ? -3.333 0.499 1.479 1.00 96.81 181 SER A N 1
ATOM 1294 C CA . SER A 1 181 ? -2.595 -0.194 2.541 1.00 96.81 181 SER A CA 1
ATOM 1295 C C . SER A 1 181 ? -3.400 -1.355 3.126 1.00 96.81 181 SER A C 1
ATOM 1297 O O . SER A 1 181 ? -2.911 -2.483 3.172 1.00 96.81 181 SER A O 1
ATOM 1299 N N . LEU A 1 182 ? -4.668 -1.125 3.494 1.00 97.00 182 LEU A N 1
ATOM 1300 C CA . LEU A 1 182 ? -5.547 -2.171 4.033 1.00 97.00 182 LEU A CA 1
ATOM 1301 C C . LEU A 1 182 ? -5.745 -3.340 3.066 1.00 97.00 182 LEU A C 1
ATOM 1303 O O . LEU A 1 182 ? -5.714 -4.497 3.479 1.00 97.00 182 LEU A O 1
ATOM 1307 N N . ARG A 1 183 ? -5.952 -3.053 1.779 1.00 94.25 183 ARG A N 1
ATOM 1308 C CA . ARG A 1 183 ? -6.137 -4.094 0.761 1.00 94.25 183 ARG A CA 1
ATOM 1309 C C . ARG A 1 183 ? -4.872 -4.904 0.552 1.00 94.25 183 ARG A C 1
ATOM 1311 O O . ARG A 1 183 ? -4.944 -6.123 0.484 1.00 94.25 183 ARG A O 1
ATOM 1318 N N . HIS A 1 184 ? -3.722 -4.241 0.481 1.00 96.56 184 HIS A N 1
ATOM 1319 C CA . HIS A 1 184 ? -2.468 -4.954 0.309 1.00 96.56 184 HIS A CA 1
ATOM 1320 C C . HIS A 1 184 ? -2.129 -5.818 1.531 1.00 96.56 184 HIS A C 1
ATOM 1322 O O . HIS A 1 184 ? -1.686 -6.953 1.382 1.00 96.56 184 HIS A O 1
ATOM 1328 N N . ALA A 1 185 ? -2.415 -5.332 2.738 1.00 97.75 185 ALA A N 1
ATOM 1329 C CA . ALA A 1 185 ? -2.299 -6.133 3.949 1.00 97.75 185 ALA A CA 1
ATOM 1330 C C . ALA A 1 185 ? -3.259 -7.339 3.957 1.00 97.75 185 ALA A C 1
ATOM 1332 O O . ALA A 1 185 ? -2.854 -8.428 4.354 1.00 97.75 185 ALA A O 1
ATOM 1333 N N . ASP A 1 186 ? -4.498 -7.189 3.473 1.00 96.94 186 ASP A N 1
ATOM 1334 C CA . ASP A 1 186 ? -5.435 -8.310 3.286 1.00 96.94 186 ASP A CA 1
ATOM 1335 C C . ASP A 1 186 ? -4.935 -9.312 2.228 1.00 96.94 186 ASP A C 1
ATOM 1337 O O . ASP A 1 186 ? -5.062 -10.519 2.434 1.00 96.94 186 ASP A O 1
ATOM 1341 N N . ASP A 1 187 ? -4.294 -8.855 1.144 1.00 95.19 187 ASP A N 1
ATOM 1342 C CA . ASP A 1 187 ? -3.634 -9.733 0.164 1.00 95.19 187 ASP A CA 1
ATOM 1343 C C . ASP A 1 187 ? -2.507 -10.546 0.822 1.00 95.19 187 ASP A C 1
ATOM 1345 O O . ASP A 1 187 ? -2.486 -11.774 0.725 1.00 95.19 187 ASP A O 1
ATOM 1349 N N . LEU A 1 188 ? -1.607 -9.881 1.556 1.00 96.50 188 LEU A N 1
ATOM 1350 C CA . LEU A 1 188 ? -0.525 -10.529 2.307 1.00 96.50 188 LEU A CA 1
ATOM 1351 C C . LEU A 1 188 ? -1.078 -11.525 3.336 1.00 96.50 188 LEU A C 1
ATOM 1353 O O . LEU A 1 188 ? -0.580 -12.647 3.463 1.00 96.50 188 LEU A O 1
ATOM 1357 N N . HIS A 1 189 ? -2.158 -11.159 4.026 1.00 96.12 189 HIS A N 1
ATOM 1358 C CA . HIS A 1 189 ? -2.842 -12.050 4.951 1.00 96.12 189 HIS A CA 1
ATOM 1359 C C . HIS A 1 189 ? -3.453 -13.260 4.231 1.00 96.12 189 HIS A C 1
ATOM 1361 O O . HIS A 1 189 ? -3.309 -14.398 4.687 1.00 96.12 189 HIS A O 1
ATOM 1367 N N . ARG A 1 190 ? -4.091 -13.088 3.075 1.00 95.00 190 ARG A N 1
ATOM 1368 C CA . ARG A 1 190 ? -4.610 -14.217 2.286 1.00 95.00 190 ARG A CA 1
ATOM 1369 C C . ARG A 1 190 ? -3.504 -15.144 1.787 1.00 95.00 190 ARG A C 1
ATOM 1371 O O . ARG A 1 190 ? -3.722 -16.352 1.751 1.00 95.00 190 ARG A O 1
ATOM 1378 N N . LEU A 1 191 ? -2.320 -14.605 1.508 1.00 94.50 191 LEU A N 1
ATOM 1379 C CA . LEU A 1 191 ? -1.130 -15.380 1.150 1.00 94.50 191 LEU A CA 1
ATOM 1380 C C . LEU A 1 191 ? -0.489 -16.111 2.338 1.00 94.50 191 LEU A C 1
ATOM 1382 O O . LEU A 1 191 ? 0.348 -16.973 2.130 1.00 94.50 191 LEU A O 1
ATOM 1386 N N . GLY A 1 192 ? -0.901 -15.840 3.579 1.00 94.62 192 GLY A N 1
ATOM 1387 C CA . GLY A 1 192 ? -0.397 -16.547 4.763 1.00 94.62 192 GLY A CA 1
ATOM 1388 C C . GLY A 1 192 ? 0.529 -15.719 5.654 1.00 94.62 192 GLY A C 1
ATOM 1389 O O . GLY A 1 192 ? 0.879 -16.169 6.743 1.00 94.62 192 GLY A O 1
ATOM 1390 N N . HIS A 1 193 ? 0.860 -14.484 5.273 1.00 95.12 193 HIS A N 1
ATOM 1391 C CA . HIS A 1 193 ? 1.665 -13.597 6.111 1.00 95.12 193 HIS A CA 1
ATOM 1392 C C . HIS A 1 193 ? 0.797 -13.019 7.237 1.00 95.12 193 HIS A C 1
ATOM 1394 O O . HIS A 1 193 ? -0.223 -12.379 6.994 1.00 95.12 193 HIS A O 1
ATOM 1400 N N . ARG A 1 194 ? 1.147 -13.305 8.496 1.00 93.94 194 ARG A N 1
ATOM 1401 C CA . ARG A 1 194 ? 0.364 -12.883 9.679 1.00 93.94 194 ARG A CA 1
ATOM 1402 C C . ARG A 1 194 ? 1.006 -11.735 10.450 1.00 93.94 194 ARG A C 1
ATOM 1404 O O . ARG A 1 194 ? 0.291 -10.922 11.024 1.00 93.94 194 ARG A O 1
ATOM 1411 N N . ASN A 1 195 ? 2.334 -11.654 10.436 1.00 95.75 195 ASN A N 1
ATOM 1412 C CA . ASN A 1 195 ? 3.089 -10.635 11.160 1.00 95.75 195 ASN A CA 1
ATOM 1413 C C . ASN A 1 195 ? 3.197 -9.371 10.303 1.00 95.75 195 ASN A C 1
ATOM 1415 O O . ASN A 1 195 ? 4.236 -9.110 9.698 1.00 95.75 195 ASN A O 1
ATOM 1419 N N . LEU A 1 196 ? 2.089 -8.647 10.184 1.00 97.69 196 LEU A N 1
ATOM 1420 C CA . LEU A 1 196 ? 1.981 -7.446 9.362 1.00 97.69 196 LEU A CA 1
ATOM 1421 C C . LEU A 1 196 ? 2.277 -6.191 10.185 1.00 97.69 196 LEU A C 1
ATOM 1423 O O . LEU A 1 196 ? 2.074 -6.164 11.399 1.00 97.69 196 LEU A O 1
ATOM 1427 N N . LEU A 1 197 ? 2.716 -5.143 9.502 1.00 97.62 197 LEU A N 1
ATOM 1428 C CA . LEU A 1 197 ? 2.858 -3.804 10.060 1.00 97.62 197 LEU A CA 1
ATOM 1429 C C . LEU A 1 197 ? 2.431 -2.756 9.043 1.00 97.62 197 LEU A C 1
ATOM 1431 O O . LEU A 1 197 ? 2.424 -3.020 7.837 1.00 97.62 197 LEU A O 1
ATOM 1435 N N . PHE A 1 198 ? 2.126 -1.569 9.545 1.00 98.31 198 PHE A N 1
ATOM 1436 C CA . PHE A 1 198 ? 1.819 -0.388 8.757 1.00 98.31 198 PHE A CA 1
ATOM 1437 C C . PHE A 1 198 ? 2.717 0.788 9.156 1.00 98.31 198 PHE A C 1
ATOM 1439 O O . PHE A 1 198 ? 3.264 0.795 10.257 1.00 98.31 198 PHE A O 1
ATOM 1446 N N . GLU A 1 199 ? 2.843 1.778 8.270 1.00 96.50 199 GLU A N 1
ATOM 1447 C CA . GLU A 1 199 ? 3.385 3.119 8.569 1.00 96.50 199 GLU A CA 1
ATOM 1448 C C . GLU A 1 199 ? 4.743 3.117 9.310 1.00 96.50 199 GLU A C 1
ATOM 1450 O O . GLU A 1 199 ? 4.994 3.925 10.210 1.00 96.50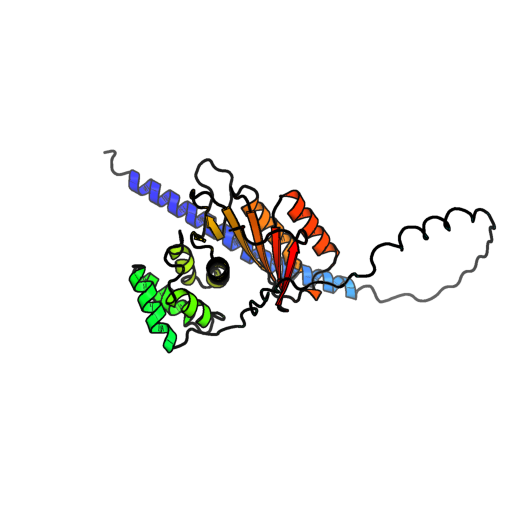 199 GLU A O 1
ATOM 1455 N N . MET A 1 200 ? 5.641 2.193 8.957 1.00 95.94 200 MET A N 1
ATOM 1456 C CA . MET A 1 200 ? 6.952 2.083 9.594 1.00 95.94 200 MET A CA 1
ATOM 1457 C C . MET A 1 200 ? 7.941 3.058 8.957 1.00 95.94 200 MET A C 1
ATOM 1459 O O . MET A 1 200 ? 8.282 2.952 7.782 1.00 95.94 200 MET A O 1
ATOM 1463 N N . LYS A 1 201 ? 8.464 3.961 9.783 1.00 94.94 201 LYS A N 1
ATOM 1464 C CA . LYS A 1 201 ? 9.425 5.001 9.393 1.00 94.94 201 LYS A CA 1
ATOM 1465 C C . LYS A 1 201 ? 10.763 4.807 10.089 1.00 94.94 201 LYS A C 1
ATOM 1467 O O . LYS A 1 201 ? 10.883 3.977 10.999 1.00 94.94 201 LYS A O 1
ATOM 1472 N N . GLU A 1 202 ? 11.767 5.574 9.675 1.00 92.25 202 GLU A N 1
ATOM 1473 C CA . GLU A 1 202 ? 13.060 5.559 10.347 1.00 92.25 202 GLU A CA 1
ATOM 1474 C C . GLU A 1 202 ? 12.953 5.915 11.835 1.00 92.25 202 GLU A C 1
ATOM 1476 O O . GLU A 1 202 ? 12.128 6.724 12.265 1.00 92.25 202 GLU A O 1
ATOM 1481 N N . GLN A 1 203 ? 13.845 5.328 12.631 1.00 90.19 203 GLN A N 1
ATOM 1482 C CA . GLN A 1 203 ? 14.055 5.728 14.020 1.00 90.19 203 GLN A CA 1
ATOM 1483 C C . GLN A 1 203 ? 15.247 6.690 14.143 1.00 90.19 203 GLN A C 1
ATOM 1485 O O . GLN A 1 203 ? 16.116 6.708 13.264 1.00 90.19 203 GLN A O 1
ATOM 1490 N N . PRO A 1 204 ? 15.352 7.467 15.241 1.00 90.50 204 PRO A N 1
ATOM 1491 C CA . PRO A 1 204 ? 16.493 8.348 15.469 1.00 90.50 204 PRO A CA 1
ATOM 1492 C C .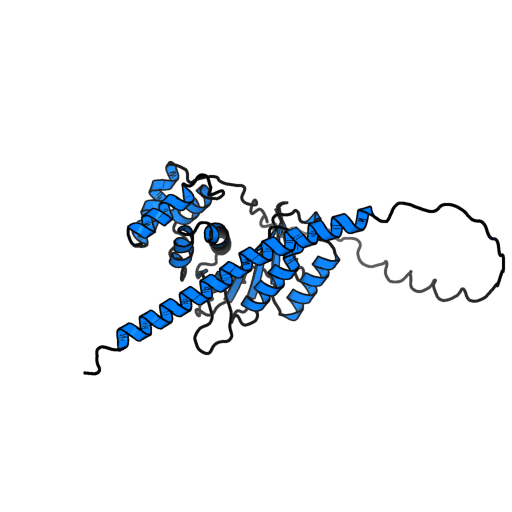 PRO A 1 204 ? 17.836 7.620 15.302 1.00 90.50 204 PRO A C 1
ATOM 1494 O O . PRO A 1 204 ? 18.090 6.601 15.941 1.00 90.50 204 PRO A O 1
ATOM 1497 N N . GLY A 1 205 ? 18.697 8.151 14.430 1.00 89.56 205 GLY A N 1
ATOM 1498 C CA . GLY A 1 205 ? 20.002 7.561 14.108 1.00 89.56 205 GLY A CA 1
ATOM 1499 C C . GLY A 1 205 ? 20.003 6.568 12.938 1.00 89.56 205 GLY A C 1
ATOM 1500 O O . GLY A 1 205 ? 21.071 6.074 12.581 1.00 89.56 205 GLY A O 1
ATOM 1501 N N . GLN A 1 206 ? 18.853 6.297 12.315 1.00 89.44 206 GLN A N 1
ATOM 1502 C CA . GLN A 1 206 ? 18.752 5.502 11.090 1.00 89.44 206 GLN A CA 1
ATOM 1503 C C . GLN A 1 206 ? 18.696 6.397 9.845 1.00 89.44 206 GLN A C 1
ATOM 1505 O O . GLN A 1 206 ? 18.350 7.576 9.906 1.00 89.44 206 GLN A O 1
ATOM 1510 N N . SER A 1 207 ? 19.063 5.833 8.693 1.00 92.38 207 SER A N 1
ATOM 1511 C CA . SER A 1 207 ? 18.834 6.489 7.405 1.00 92.38 207 SER A CA 1
ATOM 1512 C C . SER A 1 207 ? 17.336 6.577 7.116 1.00 92.38 207 SER A C 1
ATOM 1514 O O . SER A 1 207 ? 16.609 5.639 7.419 1.00 92.38 207 SER A O 1
ATOM 1516 N N . HIS A 1 208 ? 16.896 7.682 6.510 1.00 94.00 208 HIS A N 1
ATOM 1517 C CA . HIS A 1 208 ? 15.486 7.932 6.205 1.00 94.00 208 HIS A CA 1
ATOM 1518 C C . HIS A 1 208 ? 14.886 6.839 5.311 1.00 94.00 208 HIS A C 1
ATOM 1520 O O . HIS A 1 208 ? 15.477 6.506 4.273 1.00 94.00 208 HIS A O 1
ATOM 1526 N N . PHE A 1 209 ? 13.726 6.317 5.714 1.00 95.62 209 PHE A N 1
ATOM 1527 C CA . PHE A 1 209 ? 12.904 5.399 4.934 1.00 95.62 209 PHE A CA 1
ATOM 1528 C C . PHE A 1 209 ? 11.442 5.474 5.386 1.00 95.62 209 PHE A C 1
ATOM 1530 O O . PHE A 1 209 ? 11.145 5.792 6.532 1.00 95.62 209 PHE A O 1
ATOM 1537 N N . ASP A 1 210 ? 10.532 5.114 4.492 1.00 96.38 210 ASP A N 1
ATOM 1538 C CA . ASP A 1 210 ? 9.096 5.099 4.762 1.00 96.38 210 ASP A CA 1
ATOM 1539 C C . ASP A 1 210 ? 8.489 3.829 4.162 1.00 96.38 210 ASP A C 1
ATOM 1541 O O . ASP A 1 210 ? 8.836 3.443 3.040 1.00 96.38 210 ASP A O 1
ATOM 1545 N N . ILE A 1 211 ? 7.667 3.140 4.949 1.00 97.62 211 ILE A N 1
ATOM 1546 C CA . ILE A 1 211 ? 7.031 1.871 4.606 1.00 97.62 211 ILE A CA 1
ATOM 1547 C C . ILE A 1 211 ? 5.561 1.968 4.993 1.00 97.62 211 ILE A C 1
ATOM 1549 O O . ILE A 1 211 ? 5.212 1.894 6.170 1.00 97.62 211 ILE A O 1
ATOM 1553 N N . ASP A 1 212 ? 4.693 2.034 3.992 1.00 98.06 212 ASP A N 1
ATOM 1554 C CA . ASP A 1 212 ? 3.247 2.066 4.210 1.00 98.06 212 ASP A CA 1
ATOM 1555 C C . ASP A 1 212 ? 2.729 0.713 4.750 1.00 98.06 212 ASP A C 1
ATOM 1557 O O . ASP A 1 212 ? 1.866 0.680 5.628 1.00 98.06 212 ASP A O 1
ATOM 1561 N N . VAL A 1 213 ? 3.256 -0.416 4.244 1.00 98.44 213 VAL A N 1
ATOM 1562 C CA . VAL A 1 213 ? 2.902 -1.789 4.670 1.00 98.44 213 VAL A CA 1
ATOM 1563 C C . VAL A 1 213 ? 4.148 -2.670 4.711 1.00 98.44 213 VAL A C 1
ATOM 1565 O O . VAL A 1 213 ? 5.007 -2.580 3.841 1.00 98.44 213 VAL A O 1
ATOM 1568 N N . GLY A 1 214 ? 4.251 -3.578 5.676 1.00 97.88 214 GLY A N 1
ATOM 1569 C CA . GLY A 1 214 ? 5.364 -4.521 5.751 1.00 97.88 214 GLY A CA 1
ATOM 1570 C C . GLY A 1 214 ? 4.988 -5.864 6.357 1.00 97.88 214 GLY A C 1
ATOM 1571 O O . GLY A 1 214 ? 3.920 -6.037 6.946 1.00 97.88 214 GLY A O 1
ATOM 1572 N N . THR A 1 215 ? 5.904 -6.820 6.232 1.00 97.38 215 THR A N 1
ATOM 1573 C CA . THR A 1 215 ? 5.825 -8.123 6.901 1.00 97.38 215 THR A CA 1
ATOM 1574 C C . THR A 1 215 ? 7.074 -8.352 7.737 1.00 97.38 215 THR A C 1
ATOM 1576 O O . THR A 1 215 ? 8.184 -8.077 7.271 1.00 97.38 215 THR A O 1
ATOM 1579 N N . ARG A 1 216 ? 6.926 -8.933 8.926 1.00 95.38 216 ARG A N 1
ATOM 1580 C CA . ARG A 1 216 ? 8.049 -9.371 9.761 1.00 95.38 216 ARG A CA 1
ATOM 1581 C C . ARG A 1 216 ? 8.313 -10.865 9.614 1.00 95.38 216 ARG A C 1
ATOM 1583 O O . ARG A 1 216 ? 7.379 -11.662 9.520 1.00 95.38 216 ARG A O 1
ATOM 1590 N N . ALA A 1 217 ? 9.587 -11.234 9.661 1.00 92.12 217 ALA A N 1
ATOM 1591 C CA . ALA A 1 217 ? 10.010 -12.612 9.858 1.00 92.12 2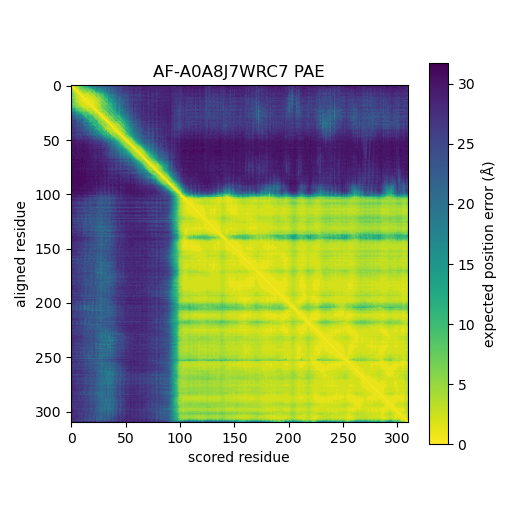17 ALA A CA 1
ATOM 1592 C C . ALA A 1 217 ? 9.740 -13.071 11.307 1.00 92.12 217 ALA A C 1
ATOM 1594 O O . ALA A 1 217 ? 9.272 -12.306 12.156 1.00 92.12 217 ALA A O 1
ATOM 1595 N N . VAL A 1 218 ? 10.028 -14.344 11.595 1.00 88.94 218 VAL A N 1
ATOM 1596 C CA . VAL A 1 218 ? 9.848 -14.947 12.931 1.00 88.94 218 VAL A CA 1
ATOM 1597 C C . VAL A 1 218 ? 10.714 -14.265 13.995 1.00 88.94 218 VAL A C 1
ATOM 1599 O O . VAL A 1 218 ? 10.306 -14.164 15.146 1.00 88.94 218 VAL A O 1
ATOM 1602 N N . ASP A 1 219 ? 11.883 -13.755 13.613 1.00 90.38 219 ASP A N 1
ATOM 1603 C CA . ASP A 1 219 ? 12.799 -13.016 14.490 1.00 90.38 219 ASP A CA 1
ATOM 1604 C C . ASP A 1 219 ? 12.422 -11.530 14.660 1.00 90.38 219 ASP A C 1
ATOM 1606 O O . ASP A 1 219 ? 13.203 -10.748 15.198 1.00 90.38 219 ASP A O 1
ATOM 1610 N N . HIS A 1 220 ? 11.228 -11.136 14.201 1.00 88.50 220 HIS A N 1
ATOM 1611 C CA . HIS A 1 220 ? 10.706 -9.766 14.177 1.00 88.50 220 HIS A CA 1
ATOM 1612 C C . HIS A 1 220 ? 11.456 -8.780 13.267 1.00 88.50 220 HIS A C 1
ATOM 1614 O O . HIS A 1 220 ? 11.050 -7.611 13.181 1.00 88.50 220 HIS A O 1
ATOM 1620 N N . SER A 1 221 ? 12.487 -9.229 12.542 1.00 91.81 221 SER A N 1
ATOM 1621 C CA . SER A 1 221 ? 13.128 -8.425 11.505 1.00 91.81 221 SER A CA 1
ATOM 1622 C C . SER A 1 221 ? 12.162 -8.166 10.347 1.00 91.81 221 SER A C 1
ATOM 1624 O O . SER A 1 221 ? 11.209 -8.916 10.114 1.00 91.81 221 SER A O 1
ATOM 1626 N N . LEU A 1 222 ? 12.369 -7.061 9.636 1.00 94.50 222 LEU A N 1
ATOM 1627 C CA . LEU A 1 222 ? 11.528 -6.687 8.507 1.00 94.50 222 LEU A CA 1
ATOM 1628 C C . LEU A 1 222 ? 11.872 -7.573 7.298 1.00 94.50 222 LEU A C 1
ATOM 1630 O O . LEU A 1 222 ? 12.923 -7.421 6.680 1.00 94.50 222 LEU A O 1
ATOM 1634 N N . ALA A 1 223 ? 10.976 -8.493 6.942 1.00 95.38 223 ALA A N 1
ATOM 1635 C CA . ALA A 1 223 ? 11.169 -9.393 5.806 1.00 95.38 223 ALA A CA 1
ATOM 1636 C C . ALA A 1 223 ? 10.910 -8.672 4.475 1.00 95.38 223 ALA A C 1
ATOM 1638 O O . ALA A 1 223 ? 11.734 -8.732 3.559 1.00 95.38 223 ALA A O 1
ATOM 1639 N N . ALA A 1 224 ? 9.796 -7.939 4.401 1.00 97.62 224 ALA A N 1
ATOM 1640 C CA . ALA A 1 224 ? 9.415 -7.156 3.234 1.00 97.62 224 ALA A CA 1
ATOM 1641 C C . ALA A 1 224 ? 8.856 -5.789 3.636 1.00 97.62 224 ALA A C 1
ATOM 1643 O O . ALA A 1 224 ? 8.104 -5.691 4.609 1.00 97.62 224 ALA A O 1
ATOM 1644 N N . GLY A 1 225 ? 9.218 -4.755 2.878 1.00 98.00 225 GLY A N 1
ATOM 1645 C CA . GLY A 1 225 ? 8.681 -3.402 2.993 1.00 98.00 225 GLY A CA 1
ATOM 1646 C C . GLY A 1 225 ? 8.061 -2.940 1.677 1.00 98.00 225 GLY A C 1
ATOM 1647 O O . GLY A 1 225 ? 8.661 -3.091 0.606 1.00 98.00 225 GLY A O 1
ATOM 1648 N N . TYR A 1 226 ? 6.866 -2.365 1.773 1.00 98.62 226 TYR A N 1
ATOM 1649 C CA . TYR A 1 226 ? 6.071 -1.895 0.651 1.00 98.62 226 TYR A CA 1
ATOM 1650 C C . TYR A 1 226 ? 5.823 -0.396 0.752 1.00 98.62 226 TYR A C 1
ATOM 1652 O O . TYR A 1 226 ? 5.318 0.083 1.766 1.00 98.62 226 TYR A O 1
ATOM 1660 N N . GLN A 1 227 ? 6.111 0.318 -0.336 1.00 98.06 227 GLN A N 1
ATOM 1661 C CA . GLN A 1 227 ? 5.625 1.679 -0.537 1.00 98.06 227 GLN A CA 1
ATOM 1662 C C . GLN A 1 227 ? 4.541 1.663 -1.603 1.00 98.06 227 GLN A C 1
ATOM 1664 O O . GLN A 1 227 ? 4.770 1.215 -2.728 1.00 98.06 227 GLN A O 1
ATOM 1669 N N . LEU A 1 228 ? 3.370 2.174 -1.262 1.00 97.62 228 LEU A N 1
ATOM 1670 C CA . LEU A 1 228 ? 2.206 2.212 -2.121 1.00 97.62 228 LEU A CA 1
ATOM 1671 C C . LEU A 1 228 ? 2.070 3.595 -2.764 1.00 97.62 228 LEU A C 1
ATOM 1673 O O . LEU A 1 228 ? 2.290 4.631 -2.134 1.00 97.62 228 LEU A O 1
ATOM 1677 N N . LYS A 1 229 ? 1.721 3.626 -4.052 1.00 95.75 229 LYS A N 1
ATOM 1678 C CA . LYS A 1 229 ? 1.418 4.862 -4.785 1.00 95.75 229 LYS A CA 1
ATOM 1679 C C . LYS A 1 229 ? 0.162 4.695 -5.629 1.00 95.75 229 LYS A C 1
ATOM 1681 O O . LYS A 1 229 ? 0.069 3.759 -6.418 1.00 95.75 229 LYS A O 1
ATOM 1686 N N . ASP A 1 230 ? -0.754 5.648 -5.506 1.00 92.75 230 ASP A N 1
ATOM 1687 C CA . ASP A 1 230 ? -1.853 5.845 -6.451 1.00 92.75 230 ASP A CA 1
ATOM 1688 C C . ASP A 1 230 ? -1.367 6.739 -7.602 1.00 92.75 230 ASP A C 1
ATOM 1690 O O . ASP A 1 230 ? -0.890 7.857 -7.385 1.00 92.75 230 ASP A O 1
ATOM 1694 N N . VAL A 1 231 ? -1.438 6.238 -8.832 1.00 94.56 231 VAL A N 1
ATOM 1695 C CA . VAL A 1 231 ? -0.911 6.889 -10.030 1.00 94.56 231 VAL A CA 1
ATOM 1696 C C . VAL A 1 231 ? -2.043 7.093 -11.029 1.00 94.56 231 VAL A C 1
ATOM 1698 O O . VAL A 1 231 ? -2.489 6.173 -11.715 1.00 94.56 231 VAL A O 1
ATOM 1701 N N . GLN A 1 232 ? -2.473 8.346 -11.177 1.00 92.56 232 GLN A N 1
ATOM 1702 C CA . GLN A 1 232 ? -3.620 8.680 -12.026 1.00 92.56 232 GLN A CA 1
ATOM 1703 C C . GLN A 1 232 ? -3.381 8.406 -13.518 1.00 92.56 232 GLN A C 1
ATOM 1705 O O . GLN A 1 232 ? -4.329 8.113 -14.242 1.00 92.56 232 GLN A O 1
ATOM 1710 N N . ARG A 1 233 ? -2.136 8.528 -13.998 1.00 95.00 233 ARG A N 1
ATOM 1711 C CA . ARG A 1 233 ? -1.768 8.356 -15.414 1.00 95.00 233 ARG A CA 1
ATOM 1712 C C . ARG A 1 233 ? -0.367 7.784 -15.561 1.00 95.00 233 ARG A C 1
ATOM 1714 O O . ARG A 1 233 ? 0.498 8.076 -14.737 1.00 95.00 233 ARG A O 1
ATOM 1721 N N . VAL A 1 234 ? -0.106 7.069 -16.654 1.00 96.81 234 VAL A N 1
ATOM 1722 C CA . VAL A 1 234 ? 1.213 6.507 -16.989 1.00 96.81 234 VAL A CA 1
ATOM 1723 C C . VAL A 1 234 ? 2.309 7.572 -16.980 1.00 96.81 234 VAL A C 1
ATOM 1725 O O . VAL A 1 234 ? 3.395 7.312 -16.469 1.00 96.81 234 VAL A O 1
ATOM 1728 N N . ALA A 1 235 ? 2.019 8.791 -17.446 1.00 95.88 235 ALA A N 1
ATOM 1729 C CA . ALA A 1 235 ? 2.971 9.906 -17.420 1.00 95.88 235 ALA A CA 1
ATOM 1730 C C . ALA A 1 235 ? 3.503 10.228 -16.003 1.00 95.88 235 ALA A C 1
ATOM 1732 O O . ALA A 1 235 ? 4.630 10.693 -15.854 1.00 95.88 235 ALA A O 1
ATOM 1733 N N . GLY A 1 236 ? 2.728 9.928 -14.953 1.00 97.00 236 GLY A N 1
ATOM 1734 C CA . GLY A 1 236 ? 3.124 10.125 -13.556 1.00 97.00 236 GLY A CA 1
ATOM 1735 C C . GLY A 1 236 ? 4.037 9.031 -12.987 1.00 97.00 236 GLY A C 1
ATOM 1736 O O . GLY A 1 236 ? 4.612 9.220 -11.913 1.00 97.00 236 GLY A O 1
ATOM 1737 N N . LEU A 1 237 ? 4.216 7.899 -13.684 1.00 97.88 237 LEU A N 1
ATOM 1738 C CA . LEU A 1 237 ? 5.002 6.756 -13.190 1.00 97.88 237 LEU A CA 1
ATOM 1739 C C . LEU A 1 237 ? 6.468 7.101 -12.941 1.00 97.88 237 LEU A C 1
ATOM 1741 O O . LEU A 1 237 ? 7.088 6.575 -12.013 1.00 97.88 237 LEU A O 1
ATOM 1745 N N . ASP A 1 238 ? 7.039 7.991 -13.746 1.00 96.94 238 ASP A N 1
ATOM 1746 C CA . ASP A 1 238 ? 8.425 8.403 -13.569 1.00 96.94 238 ASP A CA 1
ATOM 1747 C C . ASP A 1 238 ? 8.622 9.116 -12.220 1.00 96.94 238 ASP A C 1
ATOM 1749 O O . ASP A 1 238 ? 9.482 8.726 -11.429 1.00 96.94 238 ASP A O 1
ATOM 1753 N N . SER A 1 239 ? 7.771 10.094 -11.906 1.00 97.44 239 SER A N 1
ATOM 1754 C CA . SER A 1 239 ? 7.802 10.808 -10.624 1.00 97.44 239 SER A CA 1
ATOM 1755 C C . SER A 1 239 ? 7.480 9.879 -9.448 1.00 97.44 239 SER A C 1
ATOM 1757 O O . SER A 1 239 ? 8.244 9.809 -8.479 1.00 97.44 239 SER A O 1
ATOM 1759 N N . ALA A 1 240 ? 6.400 9.096 -9.559 1.00 97.44 240 ALA A N 1
ATOM 1760 C CA . ALA A 1 240 ? 5.958 8.180 -8.510 1.00 97.44 240 ALA A CA 1
ATOM 1761 C C . ALA A 1 240 ? 7.031 7.136 -8.160 1.00 97.44 240 ALA A C 1
ATOM 1763 O O . ALA A 1 240 ? 7.319 6.912 -6.983 1.00 97.44 240 ALA A O 1
ATOM 1764 N N . SER A 1 241 ? 7.685 6.551 -9.170 1.00 97.94 241 SER A N 1
ATOM 1765 C CA . SER A 1 241 ? 8.749 5.565 -8.956 1.00 97.94 241 SER A CA 1
ATOM 1766 C C . SER A 1 241 ? 9.998 6.151 -8.315 1.00 97.94 241 SER A C 1
ATOM 1768 O O . SER A 1 241 ? 10.578 5.501 -7.449 1.00 97.94 241 SER A O 1
ATOM 1770 N N . ARG A 1 242 ? 10.404 7.381 -8.657 1.00 97.56 242 ARG A N 1
ATOM 1771 C CA . ARG A 1 242 ? 11.522 8.047 -7.967 1.00 97.56 242 ARG A CA 1
ATOM 1772 C C . ARG A 1 242 ? 11.207 8.283 -6.492 1.00 97.56 242 ARG A C 1
ATOM 1774 O O . ARG A 1 242 ? 12.051 7.974 -5.655 1.00 97.56 242 ARG A O 1
ATOM 1781 N N . LYS A 1 243 ? 10.007 8.796 -6.184 1.00 97.56 243 LYS A N 1
ATOM 1782 C CA . LYS A 1 243 ? 9.563 9.045 -4.802 1.00 97.56 243 LYS A CA 1
ATOM 1783 C C . LYS A 1 243 ? 9.546 7.745 -3.991 1.00 97.56 243 LYS A C 1
ATOM 1785 O O . LYS A 1 243 ? 10.193 7.673 -2.953 1.00 97.56 243 LYS A O 1
ATOM 1790 N N . ALA A 1 244 ? 8.897 6.701 -4.507 1.00 97.44 244 ALA A N 1
ATOM 1791 C CA . ALA A 1 244 ? 8.811 5.417 -3.812 1.00 97.44 244 ALA A CA 1
ATOM 1792 C C . ALA A 1 244 ? 10.191 4.770 -3.596 1.00 97.44 244 ALA A C 1
ATOM 1794 O O . ALA A 1 244 ? 10.482 4.252 -2.524 1.00 97.44 244 ALA A O 1
ATOM 1795 N N . ILE A 1 245 ? 11.085 4.852 -4.585 1.00 97.25 245 ILE A N 1
ATOM 1796 C CA . ILE A 1 245 ? 12.451 4.335 -4.448 1.00 97.25 245 ILE A CA 1
ATOM 1797 C C . ILE A 1 245 ? 13.250 5.105 -3.399 1.00 97.25 245 ILE A C 1
ATOM 1799 O O . ILE A 1 245 ? 13.988 4.485 -2.640 1.00 97.25 245 ILE A O 1
ATOM 1803 N N . ALA A 1 246 ? 13.117 6.430 -3.340 1.00 96.56 246 ALA A N 1
ATOM 1804 C CA . ALA A 1 246 ? 13.788 7.231 -2.320 1.00 96.56 246 ALA A CA 1
ATOM 1805 C C . ALA A 1 246 ? 13.330 6.850 -0.902 1.00 96.56 246 ALA A C 1
ATOM 1807 O O . ALA A 1 246 ? 14.160 6.800 -0.000 1.00 96.56 246 ALA A O 1
ATOM 1808 N N . GLN A 1 247 ? 12.047 6.521 -0.735 1.00 96.88 247 GLN A N 1
ATOM 1809 C CA . GLN A 1 247 ? 11.474 6.057 0.532 1.00 96.88 247 GLN A CA 1
ATOM 1810 C C . GLN A 1 247 ? 11.918 4.634 0.906 1.00 96.88 247 GLN A C 1
ATOM 1812 O O . GLN A 1 247 ? 12.074 4.333 2.082 1.00 96.88 247 GLN A O 1
ATOM 1817 N N . LEU A 1 248 ? 12.183 3.764 -0.073 1.00 97.38 248 LEU A N 1
ATOM 1818 C CA . LEU A 1 248 ? 12.515 2.356 0.183 1.00 97.38 248 LEU A CA 1
ATOM 1819 C C . LEU A 1 248 ? 14.013 2.040 0.193 1.00 97.38 248 LEU A C 1
ATOM 1821 O O . LEU A 1 248 ? 14.415 1.025 0.756 1.00 97.38 248 LEU A O 1
ATOM 1825 N N . VAL A 1 249 ? 14.867 2.846 -0.442 1.00 96.12 249 VAL A N 1
ATOM 1826 C CA . VAL A 1 249 ? 16.275 2.471 -0.694 1.00 96.12 249 VAL A CA 1
ATOM 1827 C C . VAL A 1 249 ? 17.066 2.171 0.581 1.00 96.12 249 VAL A C 1
ATOM 1829 O O . VAL A 1 249 ? 17.937 1.302 0.551 1.00 96.12 249 VAL A O 1
ATOM 1832 N N . ASN A 1 250 ? 16.730 2.819 1.696 1.00 96.00 250 ASN A N 1
ATOM 1833 C CA . ASN A 1 250 ? 17.383 2.596 2.986 1.00 96.00 250 ASN A CA 1
ATOM 1834 C C . ASN A 1 250 ? 16.566 1.715 3.943 1.00 96.00 250 ASN A C 1
ATOM 1836 O O . ASN A 1 250 ? 17.000 1.497 5.072 1.00 96.00 250 ASN A O 1
ATOM 1840 N N . ALA A 1 251 ? 15.399 1.218 3.518 1.00 95.56 251 ALA A N 1
ATOM 1841 C CA . ALA A 1 251 ? 14.575 0.352 4.348 1.00 95.56 251 ALA A CA 1
ATOM 1842 C C . ALA A 1 251 ? 15.354 -0.931 4.701 1.00 95.56 251 ALA A C 1
ATOM 1844 O O . ALA A 1 251 ? 15.878 -1.585 3.789 1.00 95.56 251 ALA A O 1
ATOM 1845 N N . PRO A 1 252 ? 15.409 -1.337 5.983 1.00 93.44 252 PRO A N 1
ATOM 1846 C CA . PRO A 1 252 ? 16.169 -2.501 6.435 1.00 93.44 252 PRO A CA 1
ATOM 1847 C C . PRO A 1 252 ? 15.401 -3.809 6.169 1.00 93.44 252 PRO A C 1
ATOM 1849 O O . PRO A 1 252 ? 15.141 -4.578 7.088 1.00 93.44 252 PRO A O 1
ATOM 1852 N N . SER A 1 253 ? 14.997 -4.040 4.917 1.00 92.31 253 SER A N 1
ATOM 1853 C CA . SER A 1 253 ? 14.243 -5.226 4.485 1.00 92.31 253 SER A CA 1
ATOM 1854 C C . SER A 1 253 ? 14.964 -6.022 3.409 1.00 92.31 253 SER A C 1
ATOM 1856 O O . SER A 1 253 ? 15.673 -5.460 2.571 1.00 92.31 253 SER A O 1
ATOM 1858 N N . GLY A 1 254 ? 14.745 -7.340 3.417 1.00 87.38 254 GLY A N 1
ATOM 1859 C CA . GLY A 1 254 ? 15.242 -8.238 2.373 1.00 87.38 254 GLY A CA 1
ATOM 1860 C C . GLY A 1 254 ? 14.548 -8.004 1.029 1.00 87.38 254 GLY A C 1
ATOM 1861 O O . GLY A 1 254 ? 15.206 -7.966 -0.010 1.00 87.38 254 GLY A O 1
ATOM 1862 N N . LEU A 1 255 ? 13.232 -7.776 1.056 1.00 96.81 255 LEU A N 1
ATOM 1863 C CA . LEU A 1 255 ? 12.423 -7.460 -0.117 1.00 96.81 255 LEU A CA 1
ATOM 1864 C C . LEU A 1 255 ? 11.844 -6.041 -0.016 1.00 96.81 255 LEU A C 1
ATOM 1866 O O . LEU A 1 255 ? 11.160 -5.704 0.944 1.00 96.81 255 LEU A O 1
ATOM 1870 N N . ARG A 1 256 ? 12.090 -5.212 -1.035 1.00 98.19 256 ARG A N 1
ATOM 1871 C CA . ARG A 1 256 ? 11.601 -3.827 -1.114 1.00 98.19 256 ARG A CA 1
ATOM 1872 C C . ARG A 1 256 ? 10.782 -3.658 -2.375 1.00 98.19 256 ARG A C 1
ATOM 1874 O O . ARG A 1 256 ? 11.315 -3.845 -3.472 1.00 98.19 256 ARG A O 1
ATOM 1881 N N . VAL A 1 257 ? 9.513 -3.296 -2.225 1.00 98.56 257 VAL A N 1
ATOM 1882 C CA . VAL A 1 257 ? 8.575 -3.234 -3.347 1.00 98.56 257 VAL A CA 1
ATOM 1883 C C . VAL A 1 257 ? 7.859 -1.895 -3.362 1.00 98.56 257 VAL A C 1
ATOM 1885 O O . VAL A 1 257 ? 7.190 -1.524 -2.404 1.00 98.56 257 VAL A O 1
ATOM 1888 N N . ALA A 1 258 ? 7.953 -1.175 -4.475 1.00 98.44 258 ALA A N 1
ATOM 1889 C CA . ALA A 1 258 ? 7.034 -0.083 -4.742 1.00 98.44 258 ALA A CA 1
ATOM 1890 C C . ALA A 1 258 ? 5.838 -0.631 -5.521 1.00 98.44 258 ALA A C 1
ATOM 1892 O O . ALA A 1 258 ? 5.978 -1.048 -6.675 1.00 98.44 258 ALA A O 1
ATOM 1893 N N . LEU A 1 259 ? 4.673 -0.631 -4.888 1.00 98.12 259 LEU A N 1
ATOM 1894 C CA . LEU A 1 259 ? 3.421 -1.062 -5.485 1.00 98.12 259 LEU A CA 1
ATOM 1895 C C . LEU A 1 259 ? 2.674 0.169 -6.015 1.00 98.12 259 LEU A C 1
ATOM 1897 O O . LEU A 1 259 ? 2.438 1.124 -5.278 1.00 98.12 259 LEU A O 1
ATOM 1901 N N . MET A 1 260 ? 2.317 0.166 -7.297 1.00 97.19 260 MET A N 1
ATOM 1902 C CA . MET A 1 260 ? 1.712 1.317 -7.971 1.00 97.19 260 MET A CA 1
ATOM 1903 C C . MET A 1 260 ? 0.373 0.939 -8.589 1.00 97.19 260 MET A C 1
ATOM 1905 O O . MET A 1 260 ? 0.335 0.149 -9.532 1.00 97.19 260 MET A O 1
ATOM 1909 N N . ASP A 1 261 ? -0.710 1.544 -8.111 1.00 94.50 261 ASP A N 1
ATOM 1910 C CA . ASP A 1 261 ? -2.023 1.418 -8.744 1.00 94.50 261 ASP A CA 1
ATOM 1911 C C . ASP A 1 261 ? -2.135 2.458 -9.850 1.00 94.50 261 ASP A C 1
ATOM 1913 O O . ASP A 1 261 ? -2.134 3.654 -9.591 1.00 94.50 261 ASP A O 1
ATOM 1917 N N . VAL A 1 262 ? -2.198 2.005 -11.102 1.00 95.00 262 VAL A N 1
ATOM 1918 C CA . VAL A 1 262 ? -2.194 2.887 -12.275 1.00 95.00 262 VAL A CA 1
ATOM 1919 C C . VAL A 1 262 ? -3.599 2.977 -12.850 1.00 95.00 262 VAL A C 1
ATOM 1921 O O . VAL A 1 262 ? -4.162 1.972 -13.275 1.00 95.00 262 VAL A O 1
ATOM 1924 N N . HIS A 1 263 ? -4.206 4.160 -12.875 1.00 92.94 263 HIS A N 1
ATOM 1925 C CA . HIS A 1 263 ? -5.602 4.337 -13.307 1.00 92.94 263 HIS A CA 1
ATOM 1926 C C . HIS A 1 263 ? -5.821 4.276 -14.830 1.00 92.94 263 HIS A C 1
ATOM 1928 O O . HIS A 1 263 ? -6.958 4.330 -15.295 1.00 92.94 263 HIS A O 1
ATOM 1934 N N . GLU A 1 264 ? -4.756 4.079 -15.602 1.00 94.69 264 GLU A N 1
ATOM 1935 C CA . GLU A 1 264 ? -4.790 3.839 -17.046 1.00 94.69 264 GLU A CA 1
ATOM 1936 C C . GLU A 1 264 ? -4.585 2.348 -17.378 1.00 94.69 264 GLU A C 1
ATOM 1938 O O . GLU A 1 264 ? -4.094 1.589 -16.537 1.00 94.69 264 GLU A O 1
ATOM 1943 N N . PRO A 1 265 ? -4.985 1.882 -18.576 1.00 96.12 265 PRO A N 1
ATOM 1944 C CA . PRO A 1 265 ? -4.726 0.510 -19.007 1.00 96.12 265 PRO A CA 1
ATOM 1945 C C . PRO A 1 265 ? -3.235 0.275 -19.287 1.00 96.12 265 PRO A C 1
ATOM 1947 O O . PRO A 1 265 ? -2.510 1.186 -19.688 1.00 96.12 265 PRO A O 1
ATOM 1950 N N . SER A 1 266 ? -2.781 -0.974 -19.172 1.00 96.62 266 SER A N 1
ATOM 1951 C CA . SER A 1 266 ? -1.387 -1.372 -19.434 1.00 96.62 266 SER A CA 1
ATOM 1952 C C . SER A 1 266 ? -0.893 -1.050 -20.850 1.00 96.62 266 SER A C 1
ATOM 1954 O O . SER A 1 266 ? 0.311 -0.920 -21.076 1.00 96.62 266 SER A O 1
ATOM 1956 N N . THR A 1 267 ? -1.811 -0.895 -21.808 1.00 96.88 267 THR A N 1
ATOM 1957 C CA . THR A 1 267 ? -1.516 -0.502 -23.193 1.00 96.88 267 THR A CA 1
ATOM 1958 C C . THR A 1 267 ? -1.071 0.953 -23.328 1.00 96.88 267 THR A C 1
ATOM 1960 O O . THR A 1 267 ? -0.499 1.301 -24.354 1.00 96.88 267 THR A O 1
ATOM 1963 N N . ALA A 1 268 ? -1.323 1.800 -22.324 1.00 96.56 268 ALA A N 1
ATOM 1964 C CA . ALA A 1 268 ? -0.824 3.174 -22.290 1.00 96.56 268 ALA A CA 1
ATOM 1965 C C . ALA A 1 268 ? 0.673 3.249 -21.932 1.00 96.56 268 ALA A C 1
ATOM 1967 O O . ALA A 1 268 ? 1.294 4.292 -22.115 1.00 96.56 268 ALA A O 1
ATOM 1968 N N . LEU A 1 269 ? 1.262 2.156 -21.427 1.00 97.12 269 LEU A N 1
ATOM 1969 C CA . LEU A 1 269 ? 2.669 2.101 -21.042 1.00 97.12 269 LEU A CA 1
ATOM 1970 C C . LEU A 1 269 ? 3.576 1.811 -22.245 1.00 97.12 269 LEU A C 1
ATOM 1972 O O . LEU A 1 269 ? 3.659 0.662 -22.698 1.00 97.12 269 LEU A O 1
ATOM 1976 N N . ASP A 1 270 ? 4.300 2.837 -22.694 1.00 96.50 270 ASP A N 1
ATOM 1977 C CA . ASP A 1 270 ? 5.281 2.743 -23.778 1.00 96.50 270 ASP A CA 1
ATOM 1978 C C . ASP A 1 270 ? 6.595 2.039 -23.378 1.00 96.50 270 ASP A C 1
ATOM 1980 O O . ASP A 1 270 ? 6.913 1.835 -22.201 1.00 96.50 270 ASP A O 1
ATOM 1984 N N . ASP A 1 271 ? 7.374 1.645 -24.389 1.00 96.56 271 ASP A N 1
ATOM 1985 C CA . ASP A 1 271 ? 8.627 0.904 -24.204 1.00 96.56 271 ASP A CA 1
ATOM 1986 C C . ASP A 1 271 ? 9.723 1.733 -23.525 1.00 96.56 271 ASP A C 1
ATOM 1988 O O . ASP A 1 271 ? 10.510 1.195 -22.741 1.00 96.56 271 ASP A O 1
ATOM 1992 N N . ALA A 1 272 ? 9.757 3.045 -23.768 1.00 96.31 272 ALA A N 1
ATOM 1993 C CA . ALA A 1 272 ? 10.723 3.944 -23.141 1.00 96.31 272 ALA A CA 1
ATOM 1994 C C . ALA A 1 272 ? 10.517 4.001 -21.619 1.00 96.31 272 ALA A C 1
ATOM 1996 O O . ALA A 1 272 ? 11.469 3.864 -20.848 1.00 96.31 272 ALA A O 1
ATOM 1997 N N . THR A 1 273 ? 9.264 4.119 -21.179 1.00 96.44 273 THR A N 1
ATOM 1998 C CA . THR A 1 273 ? 8.880 4.103 -19.767 1.00 96.44 273 THR A CA 1
ATOM 1999 C C . THR A 1 273 ? 9.150 2.733 -19.153 1.00 96.44 273 THR A C 1
ATOM 2001 O O . THR A 1 273 ? 9.707 2.659 -18.058 1.00 96.44 273 THR A O 1
ATOM 2004 N N . ARG A 1 274 ? 8.854 1.631 -19.859 1.00 96.94 274 ARG A N 1
ATOM 2005 C CA . ARG A 1 274 ? 9.206 0.269 -19.402 1.00 96.94 274 ARG A CA 1
ATOM 2006 C C . ARG A 1 274 ? 10.702 0.133 -19.138 1.00 96.94 274 ARG A C 1
ATOM 2008 O O . ARG A 1 274 ? 11.094 -0.332 -18.068 1.00 96.94 274 ARG A O 1
ATOM 2015 N N . GLN A 1 275 ? 11.534 0.562 -20.086 1.00 96.94 275 GLN A N 1
ATOM 2016 C CA . GLN A 1 275 ? 12.987 0.497 -19.956 1.00 96.94 275 GLN A CA 1
ATOM 2017 C C . GLN A 1 275 ? 13.483 1.367 -18.795 1.00 96.94 275 GLN A C 1
ATOM 2019 O O . GLN A 1 275 ? 14.302 0.910 -17.996 1.00 96.94 275 GLN A O 1
ATOM 2024 N N . LEU A 1 276 ? 12.943 2.581 -18.653 1.00 96.56 276 LEU A N 1
ATOM 2025 C CA . LEU A 1 276 ? 13.257 3.486 -17.549 1.00 96.56 276 LEU A CA 1
ATOM 2026 C C . LEU A 1 276 ? 12.959 2.851 -16.183 1.00 96.56 276 LEU A C 1
ATOM 2028 O O . LEU A 1 276 ? 13.819 2.861 -15.298 1.00 96.56 276 LEU A O 1
ATOM 2032 N N . LEU A 1 277 ? 11.761 2.283 -16.017 1.00 97.94 277 LEU A N 1
ATOM 2033 C CA . LEU A 1 277 ? 11.336 1.628 -14.779 1.00 97.94 277 LEU A CA 1
ATOM 2034 C C . LEU A 1 277 ? 12.215 0.410 -14.468 1.00 97.94 277 LEU A C 1
ATOM 2036 O O . LEU A 1 277 ? 12.715 0.302 -13.349 1.00 97.94 277 LEU A O 1
ATOM 2040 N N . SER A 1 278 ? 12.489 -0.446 -15.461 1.00 97.06 278 SER A N 1
ATOM 2041 C CA . SER A 1 278 ? 13.418 -1.580 -15.337 1.00 97.06 278 SER A CA 1
ATOM 2042 C C . SER A 1 278 ? 14.806 -1.156 -14.866 1.00 97.06 278 SER A C 1
ATOM 2044 O O . SER A 1 278 ? 15.322 -1.707 -13.893 1.00 97.06 278 SER A O 1
ATOM 2046 N N . SER A 1 279 ? 15.423 -0.180 -15.538 1.00 96.25 279 SER A N 1
ATOM 2047 C CA . SER A 1 279 ? 16.771 0.279 -15.196 1.00 96.25 279 SER A CA 1
ATOM 2048 C C . SER A 1 279 ? 16.823 0.884 -13.796 1.00 96.25 279 SER A C 1
ATOM 2050 O O . SER A 1 279 ? 17.772 0.639 -13.052 1.00 96.25 279 SER A O 1
ATOM 2052 N N . ARG A 1 280 ? 15.795 1.643 -13.408 1.00 95.56 280 ARG A N 1
ATOM 2053 C CA . ARG A 1 280 ? 15.727 2.288 -12.095 1.00 95.56 280 ARG A CA 1
ATOM 2054 C C . ARG A 1 280 ? 15.540 1.281 -10.959 1.00 95.56 280 ARG A C 1
ATOM 2056 O O . ARG A 1 280 ? 16.253 1.367 -9.961 1.00 95.56 280 ARG A O 1
ATOM 2063 N N . ALA A 1 281 ? 14.617 0.339 -11.134 1.00 96.88 281 ALA A N 1
ATOM 2064 C CA . ALA A 1 281 ? 14.364 -0.765 -10.212 1.00 96.88 281 ALA A CA 1
ATOM 2065 C C . ALA A 1 281 ? 15.649 -1.569 -9.953 1.00 96.88 281 ALA A C 1
ATOM 2067 O O . ALA A 1 281 ? 16.098 -1.712 -8.812 1.00 96.88 281 ALA A O 1
ATOM 2068 N N . ALA A 1 282 ? 16.313 -1.988 -11.038 1.00 95.62 282 ALA A N 1
ATOM 2069 C CA . ALA A 1 282 ? 17.551 -2.758 -10.981 1.00 95.62 282 ALA A CA 1
ATOM 2070 C C . ALA A 1 282 ? 18.689 -1.991 -10.288 1.00 95.62 282 ALA A C 1
ATOM 2072 O O . ALA A 1 282 ? 19.372 -2.546 -9.431 1.00 95.62 282 ALA A O 1
ATOM 2073 N N . ALA A 1 283 ? 18.861 -0.699 -10.592 1.00 96.19 283 ALA A N 1
ATOM 2074 C CA . ALA A 1 283 ? 19.933 0.119 -10.020 1.00 96.19 283 ALA A CA 1
ATOM 2075 C C . ALA A 1 283 ? 19.854 0.275 -8.491 1.00 96.19 283 ALA A C 1
ATOM 2077 O O . ALA A 1 283 ? 20.859 0.605 -7.859 1.00 96.19 283 ALA A O 1
ATOM 2078 N N . LYS A 1 284 ? 18.674 0.081 -7.892 1.00 96.25 284 LYS A N 1
ATOM 2079 C CA . LYS A 1 284 ? 18.449 0.222 -6.444 1.00 96.25 284 LYS A CA 1
ATOM 2080 C C . LYS A 1 284 ? 18.072 -1.086 -5.751 1.00 96.25 284 LYS A C 1
ATOM 2082 O O . LYS A 1 284 ? 17.876 -1.079 -4.537 1.00 96.25 284 LYS A O 1
ATOM 2087 N N . ASN A 1 285 ? 18.034 -2.194 -6.494 1.00 95.94 285 ASN A N 1
ATOM 2088 C CA . ASN A 1 285 ? 17.576 -3.495 -6.012 1.00 95.94 285 ASN A CA 1
ATOM 2089 C C . ASN A 1 285 ? 16.204 -3.389 -5.312 1.00 95.94 285 ASN A C 1
ATOM 2091 O O . ASN A 1 285 ? 16.048 -3.773 -4.150 1.00 95.94 285 ASN A O 1
ATOM 2095 N N . ILE A 1 286 ? 15.252 -2.765 -6.010 1.00 97.88 286 ILE A N 1
ATOM 2096 C CA . ILE A 1 286 ? 13.856 -2.579 -5.593 1.00 97.88 286 ILE A CA 1
ATOM 2097 C C . ILE A 1 286 ? 12.969 -3.145 -6.696 1.00 97.88 286 ILE A C 1
ATOM 2099 O O . ILE A 1 286 ? 13.238 -2.911 -7.872 1.00 97.88 286 ILE A O 1
ATOM 2103 N N . THR A 1 287 ? 11.897 -3.837 -6.324 1.00 98.56 287 THR A N 1
ATOM 2104 C CA . THR A 1 287 ? 10.860 -4.266 -7.265 1.00 98.56 287 THR A CA 1
ATOM 2105 C C . THR A 1 287 ? 9.856 -3.134 -7.465 1.00 98.56 287 THR A C 1
ATOM 2107 O O . THR A 1 287 ? 9.324 -2.597 -6.498 1.00 98.56 287 THR A O 1
ATOM 2110 N N . LEU A 1 288 ? 9.551 -2.776 -8.711 1.00 98.56 288 LEU A N 1
ATOM 2111 C CA . LEU A 1 288 ? 8.376 -1.961 -9.028 1.00 98.56 288 LEU A CA 1
ATOM 2112 C C . LEU A 1 288 ? 7.277 -2.893 -9.532 1.00 98.56 288 LEU A C 1
ATOM 2114 O O . LEU A 1 288 ? 7.481 -3.598 -10.519 1.00 98.56 288 LEU A O 1
ATOM 2118 N N . HIS A 1 289 ? 6.127 -2.900 -8.872 1.00 98.25 289 HIS A N 1
ATOM 2119 C CA . HIS A 1 289 ? 4.979 -3.710 -9.260 1.00 98.25 289 HIS A CA 1
ATOM 2120 C C . HIS A 1 289 ? 3.795 -2.797 -9.578 1.00 98.25 289 HIS A C 1
ATOM 2122 O O . HIS A 1 289 ? 3.297 -2.085 -8.711 1.00 98.25 289 HIS A O 1
ATOM 2128 N N . LEU A 1 290 ? 3.387 -2.774 -10.843 1.00 97.75 290 LEU A N 1
ATOM 2129 C CA . LEU A 1 290 ? 2.365 -1.877 -11.368 1.00 97.75 290 LEU A CA 1
ATOM 2130 C C . LEU A 1 290 ? 1.083 -2.668 -11.604 1.00 97.75 290 LEU A C 1
ATOM 2132 O O . LEU A 1 290 ? 1.124 -3.661 -12.327 1.00 97.75 290 LEU A O 1
ATOM 2136 N N . ARG A 1 291 ? -0.038 -2.185 -11.067 1.00 95.38 291 ARG A N 1
ATOM 2137 C CA . ARG A 1 291 ? -1.376 -2.771 -11.218 1.00 95.38 291 ARG A CA 1
ATOM 2138 C C . ARG A 1 291 ? -2.266 -1.837 -12.039 1.00 95.38 291 ARG A C 1
ATOM 2140 O O . ARG A 1 291 ? -2.712 -0.795 -11.549 1.00 95.38 291 ARG A O 1
ATOM 2147 N N . PHE A 1 292 ? -2.522 -2.168 -13.302 1.00 95.12 292 PHE A N 1
ATOM 2148 C CA . PHE A 1 292 ? -3.205 -1.289 -14.266 1.00 95.12 292 PHE A CA 1
ATOM 2149 C C . PHE A 1 292 ? -4.736 -1.399 -14.233 1.00 95.12 292 PHE A C 1
ATOM 2151 O O . PHE A 1 292 ? -5.309 -2.332 -13.667 1.00 95.12 292 PHE A O 1
ATOM 2158 N N . ALA A 1 293 ? -5.421 -0.423 -14.844 1.00 91.50 293 ALA A N 1
ATOM 2159 C CA . ALA A 1 293 ? -6.887 -0.332 -14.911 1.00 91.50 293 ALA A CA 1
ATOM 2160 C C . ALA A 1 293 ? -7.586 -1.453 -15.659 1.00 91.50 293 ALA A C 1
ATOM 2162 O O . ALA A 1 293 ? -8.732 -1.772 -15.351 1.00 91.50 293 ALA A O 1
ATOM 2163 N N . ASP A 1 294 ? -6.878 -2.083 -16.581 1.00 92.38 294 ASP A N 1
ATOM 2164 C CA . ASP A 1 294 ? -7.332 -3.241 -17.338 1.00 92.38 294 ASP A CA 1
ATOM 2165 C C . ASP A 1 294 ? -7.115 -4.573 -16.597 1.00 92.38 294 ASP A C 1
ATOM 2167 O O . ASP A 1 294 ? -7.286 -5.633 -17.195 1.00 92.38 294 ASP A O 1
ATOM 2171 N N . GLY A 1 295 ? -6.742 -4.535 -15.310 1.00 90.12 295 GLY A N 1
ATOM 2172 C CA . GLY A 1 295 ? -6.527 -5.726 -14.481 1.00 90.12 295 GLY A CA 1
ATOM 2173 C C . GLY A 1 295 ? -5.239 -6.480 -14.807 1.00 90.12 295 GLY A C 1
ATOM 2174 O O . GLY A 1 295 ? -5.081 -7.627 -14.397 1.00 90.12 295 GLY A O 1
ATOM 2175 N N . ARG A 1 296 ? -4.332 -5.867 -15.574 1.00 94.50 296 ARG A N 1
ATOM 2176 C CA . ARG A 1 296 ? -3.008 -6.421 -15.855 1.00 94.50 296 ARG A CA 1
ATOM 2177 C C . ARG A 1 296 ? -1.985 -5.881 -14.875 1.00 94.50 296 ARG A C 1
ATOM 2179 O O . ARG A 1 296 ? -1.938 -4.678 -14.623 1.00 94.50 296 ARG A O 1
ATOM 2186 N N . ASP A 1 297 ? -1.089 -6.765 -14.465 1.00 95.81 297 ASP A N 1
ATOM 2187 C CA . ASP A 1 297 ? 0.030 -6.416 -13.605 1.00 95.81 297 ASP A CA 1
ATOM 2188 C C . ASP A 1 297 ? 1.352 -6.538 -14.363 1.00 95.81 297 ASP A C 1
ATOM 2190 O O . ASP A 1 297 ? 1.540 -7.440 -15.185 1.00 95.81 297 ASP A O 1
ATOM 2194 N N . LEU A 1 298 ? 2.281 -5.625 -14.089 1.00 97.38 298 LEU A N 1
ATOM 2195 C CA . LEU A 1 298 ? 3.634 -5.646 -14.636 1.00 97.38 298 LEU A CA 1
ATOM 2196 C C . LEU A 1 298 ? 4.655 -5.454 -13.521 1.00 97.38 298 LEU A C 1
ATOM 2198 O O . LEU A 1 298 ? 4.546 -4.530 -12.718 1.00 97.38 298 LEU A O 1
ATOM 2202 N N . THR A 1 299 ? 5.687 -6.290 -13.522 1.00 98.31 299 THR A N 1
ATOM 2203 C CA . THR A 1 299 ? 6.765 -6.241 -12.531 1.00 98.31 299 THR A CA 1
ATOM 2204 C C . THR A 1 299 ? 8.084 -5.852 -13.193 1.00 98.31 299 THR A C 1
ATOM 2206 O O . THR A 1 299 ? 8.423 -6.365 -14.262 1.00 98.31 299 THR A O 1
ATOM 2209 N N . PHE A 1 300 ? 8.834 -4.958 -12.546 1.00 97.69 300 PHE A N 1
ATOM 2210 C CA . PHE A 1 300 ? 10.133 -4.466 -12.993 1.00 97.69 300 PHE A CA 1
ATOM 2211 C C . PHE A 1 300 ? 11.186 -4.655 -11.884 1.00 97.69 300 PHE A C 1
ATOM 2213 O O . PHE A 1 300 ? 10.991 -4.143 -10.781 1.00 97.69 300 PHE A O 1
ATOM 2220 N N . PRO A 1 301 ? 12.313 -5.335 -12.167 1.00 96.00 301 PRO A N 1
ATOM 2221 C CA . PRO A 1 301 ? 12.572 -6.076 -13.402 1.00 96.00 301 PRO A CA 1
ATOM 2222 C C . PRO A 1 301 ? 11.597 -7.265 -13.582 1.00 96.00 301 PRO A C 1
ATOM 2224 O O . PRO A 1 301 ? 11.043 -7.755 -12.596 1.00 96.00 301 PRO A O 1
ATOM 2227 N N . PRO A 1 302 ? 11.358 -7.732 -14.825 1.00 94.25 302 PRO A N 1
ATOM 2228 C CA . PRO A 1 302 ? 10.470 -8.866 -15.074 1.00 94.25 302 PRO A CA 1
ATOM 2229 C C . PRO A 1 302 ? 10.878 -10.106 -14.272 1.00 94.25 302 PRO A C 1
ATOM 2231 O O . PRO A 1 302 ? 12.052 -10.471 -14.247 1.00 94.25 302 PRO A O 1
ATOM 2234 N N . GLY A 1 303 ? 9.904 -10.752 -13.627 1.00 91.50 303 GLY A N 1
ATOM 2235 C CA . GLY A 1 303 ? 10.127 -11.945 -12.802 1.00 91.50 303 GLY A CA 1
ATOM 2236 C C . GLY A 1 303 ? 10.672 -11.677 -11.395 1.00 91.50 303 GLY A C 1
ATOM 2237 O O . GLY A 1 303 ? 10.897 -12.634 -10.661 1.00 91.50 303 GLY A O 1
ATOM 2238 N N . ALA A 1 304 ? 10.874 -10.416 -10.997 1.00 95.12 304 ALA A N 1
ATOM 2239 C CA . ALA A 1 304 ? 11.239 -10.095 -9.619 1.00 95.12 304 ALA A CA 1
ATOM 2240 C C . ALA A 1 304 ? 10.138 -10.507 -8.628 1.00 95.12 304 ALA A C 1
ATOM 2242 O O . ALA A 1 304 ? 8.946 -10.462 -8.944 1.00 95.12 304 ALA A O 1
ATOM 2243 N N . ALA A 1 305 ? 10.546 -10.874 -7.412 1.00 95.56 305 ALA A N 1
ATOM 2244 C CA . ALA A 1 305 ? 9.620 -11.192 -6.336 1.00 95.56 305 ALA A CA 1
ATOM 2245 C C . ALA A 1 305 ? 8.820 -9.947 -5.919 1.00 95.56 305 ALA A C 1
ATOM 2247 O O . ALA A 1 305 ? 9.365 -8.844 -5.809 1.00 95.56 305 ALA A O 1
ATOM 2248 N N . VAL A 1 306 ? 7.523 -10.146 -5.687 1.00 96.31 306 VAL A N 1
ATOM 2249 C CA . VAL A 1 306 ? 6.590 -9.130 -5.163 1.00 96.31 306 VAL A CA 1
ATOM 2250 C C . VAL A 1 306 ? 6.193 -9.456 -3.725 1.00 96.31 306 VAL A C 1
ATOM 2252 O O . VAL A 1 306 ? 5.955 -8.555 -2.927 1.00 96.31 306 VAL A O 1
ATOM 2255 N N . TYR A 1 307 ? 6.167 -10.737 -3.371 1.00 94.75 307 TYR A N 1
ATOM 2256 C CA . TYR A 1 307 ? 5.819 -11.225 -2.042 1.00 94.75 307 TYR A CA 1
ATOM 2257 C C . TYR A 1 307 ? 7.027 -11.935 -1.426 1.00 94.75 307 TYR A C 1
ATOM 2259 O O . TYR A 1 307 ? 7.816 -12.511 -2.182 1.00 94.75 307 TYR A O 1
ATOM 2267 N N . PRO A 1 308 ? 7.215 -11.864 -0.098 1.00 89.62 308 PRO A N 1
ATOM 2268 C CA . PRO A 1 308 ? 8.275 -12.606 0.565 1.00 89.62 308 PRO A CA 1
ATOM 2269 C C . PRO A 1 308 ? 7.978 -14.107 0.524 1.00 89.62 308 PRO A C 1
ATOM 2271 O O . PRO A 1 308 ? 6.817 -14.519 0.508 1.00 89.62 308 PRO A O 1
ATOM 2274 N N . ASP A 1 309 ? 9.033 -14.915 0.544 1.00 84.50 309 ASP A N 1
ATOM 2275 C CA . ASP A 1 309 ? 8.905 -16.364 0.692 1.00 84.50 309 ASP A CA 1
ATOM 2276 C C . ASP A 1 309 ? 8.335 -16.727 2.081 1.00 84.50 309 ASP A C 1
ATOM 2278 O O . ASP A 1 309 ? 8.376 -15.923 3.021 1.00 84.50 309 ASP A O 1
ATOM 2282 N N . HIS A 1 310 ? 7.767 -17.931 2.195 1.00 64.69 310 HIS A N 1
ATOM 2283 C CA . HIS A 1 310 ? 7.223 -18.476 3.447 1.00 64.69 310 HIS A CA 1
ATOM 2284 C C . HIS A 1 310 ? 8.298 -19.026 4.385 1.00 64.69 310 HIS A C 1
ATOM 2286 O O . HIS A 1 310 ? 9.256 -19.658 3.885 1.00 64.69 310 HIS A O 1
#